Protein AF-0000000084972560 (afdb_homodimer)

Structure (mmCIF, N/CA/C/O backbone):
data_AF-0000000084972560-model_v1
#
loop_
_entity.id
_entity.type
_entity.pdbx_description
1 polymer 'Acyl-CoA dehydrogenase'
#
loop_
_atom_site.group_PDB
_atom_site.id
_atom_site.type_symbol
_atom_site.label_atom_id
_atom_site.label_alt_id
_atom_site.label_comp_id
_atom_site.label_asym_id
_atom_site.label_entity_id
_atom_site.label_seq_id
_atom_site.pdbx_PDB_ins_code
_atom_site.Cartn_x
_atom_site.Cartn_y
_atom_site.Cartn_z
_atom_site.occupancy
_atom_site.B_iso_or_equiv
_atom_site.auth_seq_id
_atom_site.auth_comp_id
_atom_site.auth_asym_id
_atom_site.auth_atom_id
_atom_site.pdbx_PDB_model_num
ATOM 1 N N . MET A 1 1 ? 11.969 -30.594 -14.008 1 29.27 1 MET A N 1
ATOM 2 C CA . MET A 1 1 ? 11.703 -29.156 -13.922 1 29.27 1 MET A CA 1
ATOM 3 C C . MET A 1 1 ? 11.695 -28.688 -12.469 1 29.27 1 MET A C 1
ATOM 5 O O . MET A 1 1 ? 10.875 -29.156 -11.672 1 29.27 1 MET A O 1
ATOM 9 N N . THR A 1 2 ? 12.695 -28.625 -11.75 1 32.47 2 THR A N 1
ATOM 10 C CA . THR A 1 2 ? 12.906 -28.453 -10.32 1 32.47 2 THR A CA 1
ATOM 11 C C . THR A 1 2 ? 12.203 -27.188 -9.828 1 32.47 2 THR A C 1
ATOM 13 O O . THR A 1 2 ? 12.648 -26.062 -10.109 1 32.47 2 THR A O 1
ATOM 16 N N . PHE A 1 3 ? 11.031 -26.828 -10.078 1 40.31 3 PHE A N 1
ATOM 17 C CA . PHE A 1 3 ? 10.031 -25.875 -9.602 1 40.31 3 PHE A CA 1
ATOM 18 C C . PHE A 1 3 ? 10.312 -25.469 -8.164 1 40.31 3 PHE A C 1
ATOM 20 O O . PHE A 1 3 ? 10.18 -26.281 -7.246 1 40.31 3 PHE A O 1
ATOM 27 N N . THR A 1 4 ? 11.383 -24.906 -7.773 1 46.03 4 THR A N 1
ATOM 28 C CA . THR A 1 4 ? 11.719 -24.578 -6.391 1 46.03 4 THR A CA 1
ATOM 29 C C . THR A 1 4 ? 10.602 -23.75 -5.746 1 46.03 4 THR A C 1
ATOM 31 O O . THR A 1 4 ? 10.414 -22.594 -6.09 1 46.03 4 THR A O 1
ATOM 34 N N . TYR A 1 5 ? 9.258 -24.156 -5.586 1 53.38 5 TYR A N 1
ATOM 35 C CA . TYR A 1 5 ? 8.102 -23.953 -4.719 1 53.38 5 TYR A CA 1
ATOM 36 C C . TYR A 1 5 ? 8.531 -23.359 -3.381 1 53.38 5 TYR A C 1
ATOM 38 O O . TYR A 1 5 ? 7.734 -22.688 -2.711 1 53.38 5 TYR A O 1
ATOM 46 N N . GLU A 1 6 ? 9.75 -23.531 -3.09 1 62.81 6 GLU A N 1
ATOM 47 C CA . GLU A 1 6 ? 10.141 -23.125 -1.746 1 62.81 6 GLU A CA 1
ATOM 48 C C . GLU A 1 6 ? 9.969 -21.625 -1.55 1 62.81 6 GLU A C 1
ATOM 50 O O . GLU A 1 6 ? 9.664 -21.172 -0.445 1 62.81 6 GLU A O 1
ATOM 55 N N . ASN A 1 7 ? 9.961 -21.016 -2.725 1 64.81 7 ASN A N 1
ATOM 56 C CA . ASN A 1 7 ? 9.812 -19.562 -2.592 1 64.81 7 ASN A CA 1
ATOM 57 C C . ASN A 1 7 ? 8.344 -19.156 -2.486 1 64.81 7 ASN A C 1
ATOM 59 O O . ASN A 1 7 ? 8.031 -18.062 -2.002 1 64.81 7 ASN A O 1
ATOM 63 N N . PHE A 1 8 ? 7.391 -20.141 -2.859 1 77.19 8 PHE A N 1
ATOM 64 C CA . PHE A 1 8 ? 5.969 -19.828 -2.938 1 77.19 8 PHE A CA 1
ATOM 65 C C . PHE A 1 8 ? 5.246 -20.281 -1.671 1 77.19 8 PHE A C 1
ATOM 67 O O . PHE A 1 8 ? 4.258 -19.656 -1.266 1 77.19 8 PHE A O 1
ATOM 74 N N . ALA A 1 9 ? 5.75 -21.422 -1.237 1 80.75 9 ALA A N 1
ATOM 75 C CA . ALA A 1 9 ? 4.91 -22.141 -0.281 1 80.75 9 ALA A CA 1
ATOM 76 C C . ALA A 1 9 ? 5.762 -22.828 0.785 1 80.75 9 ALA A C 1
ATOM 78 O O . ALA A 1 9 ? 6.914 -23.188 0.535 1 80.75 9 ALA A O 1
ATOM 79 N N . LYS A 1 10 ? 5.219 -22.734 1.937 1 84.88 10 LYS A N 1
ATOM 80 C CA . LYS A 1 10 ? 5.746 -23.5 3.061 1 84.88 10 LYS A CA 1
ATOM 81 C C . LYS A 1 10 ? 4.711 -24.484 3.59 1 84.88 10 LYS A C 1
ATOM 83 O O . LYS A 1 10 ? 3.605 -24.078 3.965 1 84.88 10 LYS A O 1
ATOM 88 N N . ASP A 1 11 ? 5.105 -25.781 3.607 1 86.88 11 ASP A N 1
ATOM 89 C CA . ASP A 1 11 ? 4.23 -26.844 4.117 1 86.88 11 ASP A CA 1
ATOM 90 C C . ASP A 1 11 ? 2.869 -26.797 3.428 1 86.88 11 ASP A C 1
ATOM 92 O O . ASP A 1 11 ? 1.829 -26.859 4.086 1 86.88 11 ASP A O 1
ATOM 96 N N . GLY A 1 12 ? 2.836 -26.531 2.096 1 88.19 12 GLY A N 1
ATOM 97 C CA . GLY A 1 12 ? 1.619 -26.562 1.299 1 88.19 12 GLY A CA 1
ATOM 98 C C . GLY A 1 12 ? 0.81 -25.281 1.375 1 88.19 12 GLY A C 1
ATOM 99 O O . GLY A 1 12 ? -0.269 -25.188 0.785 1 88.19 12 GLY A O 1
ATOM 100 N N . THR A 1 13 ? 1.309 -24.297 2.125 1 91.44 13 THR A N 1
ATOM 101 C CA . THR A 1 13 ? 0.607 -23.031 2.289 1 91.44 13 THR A CA 1
ATOM 102 C C . THR A 1 13 ? 1.302 -21.922 1.5 1 91.44 13 THR A C 1
ATOM 104 O O . THR A 1 13 ? 2.531 -21.844 1.479 1 91.44 13 THR A O 1
ATOM 107 N N . LEU A 1 14 ? 0.484 -21.125 0.812 1 92.12 14 LEU A N 1
ATOM 108 C CA . LEU A 1 14 ? 1.004 -19.984 0.065 1 92.12 14 LEU A CA 1
ATOM 109 C C . LEU A 1 14 ? 1.59 -18.938 1.007 1 92.12 14 LEU A C 1
ATOM 111 O O . LEU A 1 14 ? 0.875 -18.375 1.839 1 92.12 14 LEU A O 1
ATOM 115 N N . THR A 1 15 ? 2.891 -18.609 0.818 1 92.88 15 THR A N 1
ATOM 116 C CA . THR A 1 15 ? 3.533 -17.656 1.707 1 92.88 15 THR A CA 1
ATOM 117 C C . THR A 1 15 ? 4.199 -16.531 0.907 1 92.88 15 THR A C 1
ATOM 119 O O . THR A 1 15 ? 4.691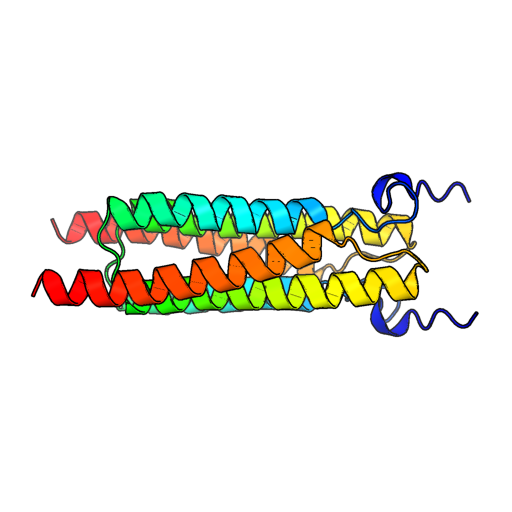 -15.562 1.481 1 92.88 15 THR A O 1
ATOM 122 N N . LEU A 1 16 ? 4.168 -16.578 -0.329 1 92.06 16 LEU A N 1
ATOM 123 C CA . LEU A 1 16 ? 4.848 -15.625 -1.204 1 92.06 16 LEU A CA 1
ATOM 124 C C . LEU A 1 16 ? 4.41 -14.195 -0.901 1 92.06 16 LEU A C 1
ATOM 126 O O . LEU A 1 16 ? 5.223 -13.266 -0.939 1 92.06 16 LEU A O 1
ATOM 130 N N . LEU A 1 17 ? 3.166 -14 -0.55 1 94 17 LEU A N 1
ATOM 131 C CA . LEU A 1 17 ? 2.619 -12.656 -0.377 1 94 17 LEU A CA 1
ATOM 132 C C . LEU A 1 17 ? 2.73 -12.203 1.075 1 94 17 LEU A C 1
ATOM 134 O O . LEU A 1 17 ? 2.365 -11.078 1.409 1 94 17 LEU A O 1
ATOM 138 N N . ASP A 1 18 ? 3.318 -12.977 1.96 1 95 18 ASP A N 1
ATOM 139 C CA . ASP A 1 18 ? 3.383 -12.688 3.389 1 95 18 ASP A CA 1
ATOM 140 C C . ASP A 1 18 ? 4.059 -11.344 3.648 1 95 18 ASP A C 1
ATOM 142 O O . ASP A 1 18 ? 3.594 -10.562 4.477 1 95 18 ASP A O 1
ATOM 146 N N . PRO A 1 19 ? 5.062 -11.109 2.965 1 94.12 19 PRO A N 1
ATOM 147 C CA . PRO A 1 19 ? 5.754 -9.844 3.252 1 94.12 19 PRO A CA 1
ATOM 148 C C . PRO A 1 19 ? 4.879 -8.625 2.992 1 94.12 19 PRO A C 1
ATOM 150 O O . PRO A 1 19 ? 5 -7.613 3.691 1 94.12 19 PRO A O 1
ATOM 153 N N . LEU A 1 20 ? 4.047 -8.625 2.039 1 96.31 20 LEU A N 1
ATOM 154 C CA . LEU A 1 20 ? 3.164 -7.496 1.751 1 96.31 20 LEU A CA 1
ATOM 155 C C . LEU A 1 20 ? 2.158 -7.293 2.877 1 96.31 20 LEU A C 1
ATOM 157 O O . LEU A 1 20 ? 1.929 -6.16 3.312 1 96.31 20 LEU A O 1
ATOM 161 N N . PHE A 1 21 ? 1.616 -8.406 3.348 1 97 21 PHE A N 1
ATOM 162 C CA . PHE A 1 21 ? 0.681 -8.32 4.461 1 97 21 PHE A CA 1
ATOM 163 C C . PHE A 1 21 ? 1.372 -7.785 5.711 1 97 21 PHE A C 1
ATOM 165 O O . PHE A 1 21 ? 0.827 -6.926 6.406 1 97 21 PHE A O 1
ATOM 172 N N . THR A 1 22 ? 2.512 -8.336 5.902 1 96.44 22 THR A N 1
ATOM 173 C CA . THR A 1 22 ? 3.262 -7.918 7.082 1 96.44 22 THR A CA 1
ATOM 174 C C . THR A 1 22 ? 3.619 -6.434 6.996 1 96.44 22 THR A C 1
ATOM 176 O O . THR A 1 22 ? 3.51 -5.707 7.988 1 96.44 22 THR A O 1
ATOM 179 N N . LEU A 1 23 ? 4.016 -5.969 5.883 1 96.69 23 LEU A N 1
ATOM 180 C CA . LEU A 1 23 ? 4.363 -4.562 5.691 1 96.69 23 LEU A CA 1
ATOM 181 C C . LEU A 1 23 ? 3.156 -3.666 5.953 1 96.69 23 LEU A C 1
ATOM 183 O O . LEU A 1 23 ? 3.27 -2.65 6.645 1 96.69 23 LEU A O 1
ATOM 187 N N . LEU A 1 24 ? 2.033 -4.031 5.402 1 98.06 24 LEU A N 1
ATOM 188 C CA . LEU A 1 24 ? 0.816 -3.252 5.609 1 98.06 24 LEU A CA 1
ATOM 189 C C . LEU A 1 24 ? 0.441 -3.217 7.09 1 98.06 24 LEU A C 1
ATOM 191 O O . LEU A 1 24 ? 0.022 -2.176 7.602 1 98.06 24 LEU A O 1
ATOM 195 N N . LEU A 1 25 ? 0.663 -4.344 7.785 1 97.94 25 LEU A N 1
ATOM 196 C CA . LEU A 1 25 ? 0.336 -4.398 9.203 1 97.94 25 LEU A CA 1
ATOM 197 C C . LEU A 1 25 ? 1.281 -3.52 10.016 1 97.94 25 LEU A C 1
ATOM 199 O O . LEU A 1 25 ? 0.839 -2.756 10.875 1 97.94 25 LEU A O 1
ATOM 203 N N . ILE A 1 26 ? 2.551 -3.666 9.758 1 97 26 ILE A N 1
ATOM 204 C CA . ILE A 1 26 ? 3.549 -2.865 10.461 1 97 26 ILE A CA 1
ATOM 205 C C . ILE A 1 26 ? 3.254 -1.381 10.258 1 97 26 ILE A C 1
ATOM 207 O O . ILE A 1 26 ? 3.277 -0.602 11.219 1 97 26 ILE A O 1
ATOM 211 N N . PHE A 1 27 ? 2.951 -1.045 9.094 1 96 27 PHE A N 1
ATOM 212 C CA . PHE A 1 27 ? 2.645 0.354 8.812 1 96 27 PHE A CA 1
ATOM 213 C C . PHE A 1 27 ? 1.385 0.791 9.547 1 96 27 PHE A C 1
ATOM 215 O O . PHE A 1 27 ? 1.327 1.897 10.086 1 96 27 PHE A O 1
ATOM 222 N N . SER A 1 28 ? 0.416 -0.005 9.531 1 96.31 28 SER A N 1
ATOM 223 C CA . SER A 1 28 ? -0.816 0.317 10.242 1 96.31 28 SER A CA 1
ATOM 224 C C . SER A 1 28 ? -0.553 0.539 11.734 1 96.31 28 SER A C 1
ATOM 226 O O . SER A 1 28 ? -1.087 1.477 12.328 1 96.31 28 SER A O 1
ATOM 228 N N . ALA A 1 29 ? 0.281 -0.28 12.273 1 94.75 29 ALA A N 1
ATOM 229 C CA . ALA A 1 29 ? 0.641 -0.135 13.68 1 94.75 29 ALA A CA 1
ATOM 230 C C . ALA A 1 29 ? 1.437 1.146 13.914 1 94.75 29 ALA A C 1
ATOM 232 O O . ALA A 1 29 ? 1.197 1.864 14.891 1 94.75 29 ALA A O 1
ATOM 233 N N . LEU A 1 30 ? 2.328 1.403 13.023 1 92.88 30 LEU A N 1
ATOM 234 C CA . LEU A 1 30 ? 3.15 2.604 13.148 1 92.88 30 LEU A CA 1
ATOM 235 C C . LEU A 1 30 ? 2.295 3.861 13.031 1 92.88 30 LEU A C 1
ATOM 237 O O . LEU A 1 30 ? 2.582 4.875 13.672 1 92.88 30 LEU A O 1
ATOM 241 N N . PHE A 1 31 ? 1.263 3.764 12.203 1 92 31 PHE A N 1
ATOM 242 C CA . PHE A 1 31 ? 0.406 4.926 12 1 92 31 PHE A CA 1
ATOM 243 C C . PHE A 1 31 ? -0.356 5.266 13.281 1 92 31 PHE A C 1
ATOM 245 O O . PHE A 1 31 ? -0.733 6.418 13.492 1 92 31 PHE A O 1
ATOM 252 N N . ILE A 1 32 ? -0.568 4.281 14.109 1 91.94 32 ILE A N 1
ATOM 253 C CA . ILE A 1 32 ? -1.162 4.562 15.414 1 91.94 32 ILE A CA 1
ATOM 254 C C . ILE A 1 32 ? -0.27 5.527 16.188 1 91.94 32 ILE A C 1
ATOM 256 O O . ILE A 1 32 ? -0.745 6.543 16.703 1 91.94 32 ILE A O 1
ATOM 260 N N . ILE A 1 33 ? 1.001 5.27 16.188 1 90.44 33 ILE A N 1
ATOM 261 C CA . ILE A 1 33 ? 1.972 6.082 16.906 1 90.44 33 ILE A CA 1
ATOM 262 C C . ILE A 1 33 ? 2.039 7.477 16.297 1 90.44 33 ILE A C 1
ATOM 264 O O . ILE A 1 33 ? 2.078 8.477 17.016 1 90.44 33 ILE A O 1
ATOM 268 N N . VAL A 1 34 ? 1.989 7.562 14.992 1 87.19 34 VAL A N 1
ATOM 269 C CA . VAL A 1 34 ? 2.049 8.836 14.281 1 87.19 34 VAL A CA 1
ATOM 270 C C . VAL A 1 34 ? 0.816 9.672 14.617 1 87.19 34 VAL A C 1
ATOM 272 O O . VAL A 1 34 ? 0.93 10.867 14.914 1 87.19 34 VAL A O 1
ATOM 275 N N . LEU A 1 35 ? -0.295 9.047 14.641 1 87.5 35 LEU A N 1
ATOM 276 C CA . LEU A 1 35 ? -1.546 9.758 14.883 1 87.5 35 LEU A CA 1
ATOM 277 C C . LEU A 1 35 ? -1.619 10.242 16.328 1 87.5 35 LEU A C 1
ATOM 279 O O . LEU A 1 35 ? -2.258 11.258 16.609 1 87.5 35 LEU A O 1
ATOM 283 N N . LEU A 1 36 ? -0.979 9.508 17.203 1 87.38 36 LEU A N 1
ATOM 284 C CA . LEU A 1 36 ? -0.961 9.914 18.609 1 87.38 36 LEU A CA 1
ATOM 285 C C . LEU A 1 36 ? -0.06 11.133 18.797 1 87.38 36 LEU A C 1
ATOM 287 O O . LEU A 1 36 ? -0.329 11.977 19.656 1 87.38 36 LEU A O 1
ATOM 291 N N . GLY A 1 37 ? 0.927 11.289 18.016 1 84.81 37 GLY A N 1
ATOM 292 C CA . GLY A 1 37 ? 1.908 12.344 18.219 1 84.81 37 GLY A CA 1
ATOM 293 C C . GLY A 1 37 ? 1.689 13.547 17.328 1 84.81 37 GLY A C 1
ATOM 294 O O . GLY A 1 37 ? 2.117 14.656 17.656 1 84.81 37 GLY A O 1
ATOM 295 N N . PHE A 1 38 ? 1.062 13.227 16.203 1 81.75 38 PHE A N 1
ATOM 296 C CA . PHE A 1 38 ? 0.909 14.305 15.234 1 81.75 38 PHE A CA 1
ATOM 297 C C . PHE A 1 38 ? -0.559 14.516 14.883 1 81.75 38 PHE A C 1
ATOM 299 O O . PHE A 1 38 ? -1.367 13.594 15.008 1 81.75 38 PHE A O 1
ATOM 306 N N . SER A 1 39 ? -0.86 15.758 14.492 1 80.19 39 SER A N 1
ATOM 307 C CA . SER A 1 39 ? -2.207 16.031 14.008 1 80.19 39 SER A CA 1
ATOM 308 C C . SER A 1 39 ? -2.311 15.797 12.5 1 80.19 39 SER A C 1
ATOM 310 O O . SER A 1 39 ? -1.54 16.359 11.727 1 80.19 39 SER A O 1
ATOM 312 N N . ILE A 1 40 ? -3.127 14.945 12.164 1 86 40 ILE A N 1
ATOM 313 C CA . ILE A 1 40 ? -3.391 14.664 10.758 1 86 40 ILE A CA 1
ATOM 314 C C . ILE A 1 40 ? -4.809 15.109 10.398 1 86 40 ILE A C 1
ATOM 316 O O . ILE A 1 40 ? -5.754 14.852 11.148 1 86 40 ILE A O 1
ATOM 320 N N . ASN A 1 41 ? -4.895 15.875 9.336 1 86.62 41 ASN A N 1
ATOM 321 C CA . ASN A 1 41 ? -6.223 16.219 8.828 1 86.62 41 ASN A CA 1
ATOM 322 C C . ASN A 1 41 ? -7.066 14.961 8.578 1 86.62 41 ASN A C 1
ATOM 324 O O . ASN A 1 41 ? -6.625 14.039 7.898 1 86.62 41 ASN A O 1
ATOM 328 N N . PRO A 1 42 ? -8.25 14.906 9.164 1 88.88 42 PRO A N 1
ATOM 329 C CA . PRO A 1 42 ? -9.07 13.695 9.039 1 88.88 42 PRO A CA 1
ATOM 330 C C . PRO A 1 42 ? -9.359 13.328 7.586 1 88.88 42 PRO A C 1
ATOM 332 O O . PRO A 1 42 ? -9.5 12.148 7.258 1 88.88 42 PRO A O 1
ATOM 335 N N . LYS A 1 43 ? -9.453 14.242 6.691 1 86.81 43 LYS A N 1
ATOM 336 C CA . LYS A 1 43 ? -9.688 13.945 5.281 1 86.81 43 LYS A CA 1
ATOM 337 C C . LYS A 1 43 ? -8.508 13.195 4.672 1 86.81 43 LYS A C 1
ATOM 339 O O . LYS A 1 43 ? -8.695 12.312 3.836 1 86.81 43 LYS A O 1
ATOM 344 N N . ILE A 1 44 ? -7.309 13.609 5.117 1 86.75 44 ILE A N 1
ATOM 345 C CA . ILE A 1 44 ? -6.098 12.938 4.664 1 86.75 44 ILE A CA 1
ATOM 346 C C . ILE A 1 44 ? -6.062 11.508 5.211 1 86.75 44 ILE A C 1
ATOM 348 O O . ILE A 1 44 ? -5.738 10.562 4.488 1 86.75 44 ILE A O 1
ATOM 352 N N . MET A 1 45 ? -6.449 11.406 6.484 1 91.56 45 MET A N 1
ATOM 353 C CA . MET A 1 45 ? -6.461 10.086 7.105 1 91.56 45 MET A CA 1
ATOM 354 C C . MET A 1 45 ? -7.465 9.164 6.414 1 91.56 45 MET A C 1
ATOM 356 O O . MET A 1 45 ? -7.223 7.969 6.266 1 91.56 45 MET A O 1
ATOM 360 N N . LEU A 1 46 ? -8.586 9.758 6.059 1 91.81 46 LEU A N 1
ATOM 361 C CA . LEU A 1 46 ? -9.58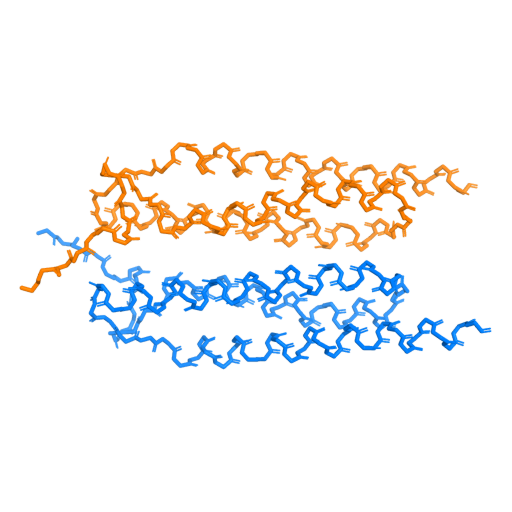6 8.992 5.316 1 91.81 46 LEU A CA 1
ATOM 362 C C . LEU A 1 46 ? -9 8.469 4.008 1 91.81 46 LEU A C 1
ATOM 364 O O . LEU A 1 46 ? -9.25 7.32 3.627 1 91.81 46 LEU A O 1
ATOM 368 N N . PHE A 1 47 ? -8.234 9.281 3.355 1 90 47 PHE A N 1
ATOM 369 C CA . PHE A 1 47 ? -7.629 8.914 2.082 1 90 47 PHE A CA 1
ATOM 370 C C . PHE A 1 47 ? -6.586 7.816 2.273 1 90 47 PHE A C 1
ATOM 372 O O . PHE A 1 47 ? -6.578 6.824 1.542 1 90 47 PHE A O 1
ATOM 379 N N . ILE A 1 48 ? -5.707 7.969 3.234 1 93.56 48 ILE A N 1
ATOM 380 C CA . ILE A 1 48 ? -4.66 6.988 3.508 1 93.56 48 ILE A CA 1
ATOM 381 C C . ILE A 1 48 ? -5.293 5.668 3.941 1 93.56 48 ILE A C 1
ATOM 383 O O . ILE A 1 48 ? -4.93 4.602 3.436 1 93.56 48 ILE A O 1
ATOM 387 N N . GLY A 1 49 ? -6.219 5.727 4.871 1 96.06 49 GLY A N 1
ATOM 388 C CA . GLY A 1 49 ? -6.887 4.531 5.359 1 96.06 49 GLY A CA 1
ATOM 389 C C . GLY A 1 49 ? -7.613 3.766 4.27 1 96.06 49 GLY A C 1
ATOM 390 O O . GLY A 1 49 ? -7.562 2.535 4.227 1 96.06 49 GLY A O 1
ATOM 391 N N . ALA A 1 50 ? -8.273 4.477 3.42 1 95.06 50 ALA A N 1
ATOM 392 C CA . ALA A 1 50 ? -8.969 3.842 2.301 1 95.06 50 ALA A CA 1
ATOM 393 C C . ALA A 1 50 ? -7.984 3.098 1.402 1 95.06 50 ALA A C 1
ATOM 395 O O . ALA A 1 50 ? -8.266 1.98 0.958 1 95.06 50 ALA A O 1
ATOM 396 N N . LEU A 1 51 ? -6.867 3.736 1.094 1 95.44 51 LEU A N 1
ATOM 397 C CA . LEU A 1 51 ? -5.848 3.092 0.27 1 95.44 51 LEU A CA 1
ATOM 398 C C . LEU A 1 51 ? -5.391 1.779 0.898 1 95.44 51 LEU A C 1
ATOM 400 O O . LEU A 1 51 ? -5.332 0.75 0.221 1 95.44 51 LEU A O 1
ATOM 404 N N . ILE A 1 52 ? -5.078 1.819 2.211 1 97.62 52 ILE A N 1
ATOM 405 C CA . ILE A 1 52 ? -4.531 0.649 2.889 1 97.62 52 ILE A CA 1
ATOM 406 C C . ILE A 1 52 ? -5.582 -0.458 2.938 1 97.62 52 ILE A C 1
ATOM 408 O O . ILE A 1 52 ? -5.27 -1.629 2.713 1 97.62 52 ILE A O 1
ATOM 412 N N . ILE A 1 53 ? -6.816 -0.113 3.145 1 97.94 53 ILE A N 1
ATOM 413 C CA . ILE A 1 53 ? -7.887 -1.104 3.184 1 97.94 53 ILE A CA 1
ATOM 414 C C . ILE A 1 53 ? -8.07 -1.721 1.798 1 97.94 53 ILE A C 1
ATOM 416 O O . ILE A 1 53 ? -8.148 -2.943 1.663 1 97.94 53 ILE A O 1
ATOM 420 N N . LEU A 1 54 ? -8.102 -0.92 0.789 1 96.31 54 LEU A N 1
ATOM 421 C CA . LEU A 1 54 ? -8.273 -1.413 -0.574 1 96.31 54 LEU A CA 1
ATOM 422 C C . LEU A 1 54 ? -7.098 -2.297 -0.98 1 96.31 54 LEU A C 1
ATOM 424 O O . LEU A 1 54 ? -7.289 -3.346 -1.599 1 96.31 54 LEU A O 1
ATOM 428 N N . LEU A 1 55 ? -5.91 -1.868 -0.669 1 96.69 55 LEU A N 1
ATOM 429 C CA . LEU A 1 55 ? -4.723 -2.66 -0.973 1 96.69 55 LEU A CA 1
ATOM 430 C C . LEU A 1 55 ? -4.789 -4.02 -0.286 1 96.69 55 LEU A C 1
ATOM 432 O O . LEU A 1 55 ? -4.484 -5.047 -0.899 1 96.69 55 LEU A O 1
ATOM 436 N N . SER A 1 56 ? -5.129 -4.031 0.94 1 97.19 56 SER A N 1
ATOM 437 C CA . SER A 1 56 ? -5.176 -5.285 1.682 1 97.19 56 SER A CA 1
ATOM 438 C C . SER A 1 56 ? -6.262 -6.207 1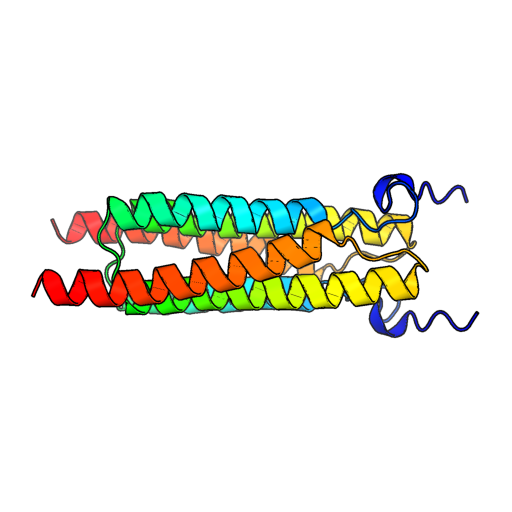.142 1 97.19 56 SER A C 1
ATOM 440 O O . SER A 1 56 ? -6.078 -7.426 1.079 1 97.19 56 SER A O 1
ATOM 442 N N . ALA A 1 57 ? -7.418 -5.664 0.787 1 96.69 57 ALA A N 1
ATOM 443 C CA . ALA A 1 57 ? -8.5 -6.449 0.203 1 96.69 57 ALA A CA 1
ATOM 444 C C . ALA A 1 57 ? -8.078 -7.066 -1.126 1 96.69 57 ALA A C 1
ATOM 446 O O . ALA A 1 57 ? -8.344 -8.242 -1.386 1 96.69 57 ALA A O 1
ATOM 447 N N . GLN A 1 58 ? -7.43 -6.293 -1.954 1 95.81 58 GLN A N 1
ATOM 448 C CA . GLN A 1 58 ? -6.945 -6.805 -3.232 1 95.81 58 GLN A CA 1
ATOM 449 C C . GLN A 1 58 ? -5.887 -7.883 -3.027 1 95.81 58 GLN A C 1
ATOM 451 O O . GLN A 1 58 ? -5.852 -8.875 -3.764 1 95.81 58 GLN A O 1
ATOM 456 N N . LEU A 1 59 ? -5.023 -7.641 -2.094 1 96.38 59 LEU A N 1
ATOM 457 C CA . LEU A 1 59 ? -3.988 -8.625 -1.778 1 96.38 59 LEU A CA 1
ATOM 458 C C . LEU A 1 59 ? -4.609 -9.945 -1.336 1 96.38 59 LEU A C 1
ATOM 460 O O . LEU A 1 59 ? -4.164 -11.016 -1.755 1 96.38 59 LEU A O 1
ATOM 464 N N . GLN A 1 60 ? -5.609 -9.891 -0.487 1 95.94 60 GLN A N 1
ATOM 465 C CA . GLN A 1 60 ? -6.289 -11.094 -0.017 1 95.94 60 GLN A CA 1
ATOM 466 C C . GLN A 1 60 ? -6.953 -11.836 -1.173 1 95.94 60 GLN A C 1
ATOM 468 O O . GLN A 1 60 ? -6.914 -13.07 -1.23 1 95.94 60 GLN A O 1
ATOM 473 N N . SER A 1 61 ? -7.574 -11.117 -2.068 1 94.12 61 SER A N 1
ATOM 474 C CA . SER A 1 61 ? -8.203 -11.719 -3.238 1 94.12 61 SER A CA 1
ATOM 475 C C . SER A 1 61 ? -7.172 -12.414 -4.125 1 94.12 61 SER A C 1
ATOM 477 O O . SER A 1 61 ? -7.395 -13.531 -4.594 1 94.12 61 SER A O 1
ATOM 479 N N . ILE A 1 62 ? -6.066 -11.719 -4.332 1 93.56 62 ILE A N 1
ATOM 480 C CA . ILE A 1 62 ? -4.992 -12.266 -5.152 1 93.56 62 ILE A CA 1
ATOM 481 C C . ILE A 1 62 ? -4.426 -13.523 -4.496 1 93.56 62 ILE A C 1
ATOM 483 O O . ILE A 1 62 ? -4.145 -14.516 -5.172 1 93.56 62 ILE A O 1
ATOM 487 N N . ALA A 1 63 ? -4.266 -13.508 -3.172 1 93.25 63 ALA A N 1
ATOM 488 C CA . ALA A 1 63 ? -3.797 -14.672 -2.43 1 93.25 63 ALA A CA 1
ATOM 489 C C . ALA A 1 63 ? -4.727 -15.867 -2.641 1 93.25 63 ALA A C 1
ATOM 491 O O . ALA A 1 63 ? -4.262 -17 -2.812 1 93.25 63 ALA A O 1
ATOM 492 N N . GLY A 1 64 ? -5.996 -15.656 -2.602 1 91.44 64 GLY A N 1
ATOM 493 C CA . GLY A 1 64 ? -6.957 -16.719 -2.854 1 91.44 64 GLY A CA 1
ATOM 494 C C . GLY A 1 64 ? -6.836 -17.312 -4.246 1 91.44 64 GLY A C 1
ATOM 495 O O . GLY A 1 64 ? -6.875 -18.531 -4.406 1 91.44 64 GLY A O 1
ATOM 496 N N . ILE A 1 65 ? -6.738 -16.422 -5.23 1 90.25 65 ILE A N 1
ATOM 497 C CA . ILE A 1 65 ? -6.609 -16.844 -6.617 1 90.25 65 ILE A CA 1
ATOM 498 C C . ILE A 1 65 ? -5.336 -17.672 -6.785 1 90.25 65 ILE A C 1
ATOM 500 O O . ILE A 1 65 ? -5.359 -18.75 -7.402 1 90.25 65 ILE A O 1
ATOM 504 N N . LEU A 1 66 ? -4.25 -17.234 -6.227 1 89.25 66 LEU A N 1
ATOM 505 C CA . LEU A 1 66 ? -2.973 -17.938 -6.32 1 89.25 66 LEU A CA 1
ATOM 506 C C . LEU A 1 66 ? -3.045 -19.297 -5.645 1 89.25 66 LEU A C 1
ATOM 508 O O . LEU A 1 66 ? -2.59 -20.297 -6.207 1 89.25 66 LEU A O 1
ATOM 512 N N . ALA A 1 67 ? -3.617 -19.359 -4.477 1 89.44 67 ALA A N 1
ATOM 513 C CA . ALA A 1 67 ? -3.74 -20.609 -3.73 1 89.44 67 ALA A CA 1
ATOM 514 C C . ALA A 1 67 ? -4.547 -21.641 -4.52 1 89.44 67 ALA A C 1
ATOM 516 O O . ALA A 1 67 ? -4.148 -22.797 -4.617 1 89.44 67 ALA A O 1
ATOM 517 N N . ASP A 1 68 ? -5.641 -21.203 -5.09 1 88.56 68 ASP A N 1
ATOM 518 C CA . ASP A 1 68 ? -6.496 -22.094 -5.863 1 88.56 68 ASP A CA 1
ATOM 519 C C . ASP A 1 68 ? -5.766 -22.609 -7.102 1 88.56 68 ASP A C 1
ATOM 521 O O . ASP A 1 68 ? -5.785 -23.812 -7.383 1 88.56 68 ASP A O 1
ATOM 525 N N . GLU A 1 69 ? -5.117 -21.766 -7.82 1 82.44 69 GLU A N 1
ATOM 526 C CA . GLU A 1 69 ? -4.477 -22.109 -9.086 1 82.44 69 GLU A CA 1
ATOM 527 C C . GLU A 1 69 ? -3.262 -23 -8.859 1 82.44 69 GLU A C 1
ATOM 529 O O . GLU A 1 69 ? -2.928 -23.828 -9.711 1 82.44 69 GLU A O 1
ATOM 534 N N . LEU A 1 70 ? -2.607 -22.844 -7.781 1 84.75 70 LEU A N 1
ATOM 535 C CA . LEU A 1 70 ? -1.383 -23.578 -7.508 1 84.75 70 LEU A CA 1
ATOM 536 C C . LEU A 1 70 ? -1.67 -24.797 -6.629 1 84.75 70 LEU A C 1
ATOM 538 O O . LEU A 1 70 ? -0.753 -25.547 -6.27 1 84.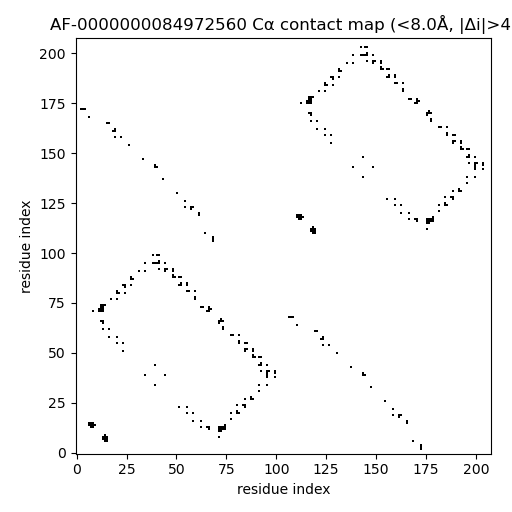75 70 LEU A O 1
ATOM 542 N N . ASN A 1 71 ? -2.975 -24.875 -6.34 1 88 71 ASN A N 1
ATOM 543 C CA . ASN A 1 71 ? -3.408 -25.969 -5.484 1 88 71 ASN A CA 1
ATOM 544 C C . ASN A 1 71 ? -2.697 -25.938 -4.133 1 88 71 ASN A C 1
ATOM 546 O O . ASN A 1 71 ? -2.154 -26.953 -3.691 1 88 71 ASN A O 1
ATOM 550 N N . LEU A 1 72 ? -2.553 -24.844 -3.566 1 89.06 72 LEU A N 1
ATOM 551 C CA . LEU A 1 72 ? -1.992 -24.594 -2.242 1 89.06 72 LEU A CA 1
ATOM 552 C C . LEU A 1 72 ? -3.078 -24.141 -1.271 1 89.06 72 LEU A C 1
ATOM 554 O O . LEU A 1 72 ? -4.168 -23.734 -1.689 1 89.06 72 LEU A O 1
ATOM 558 N N . ALA A 1 73 ? -2.773 -24.297 -0.032 1 90.5 73 ALA A N 1
ATOM 559 C CA . ALA A 1 73 ? -3.662 -23.75 0.986 1 90.5 73 ALA A CA 1
ATOM 560 C C . ALA A 1 73 ? -3.396 -22.25 1.197 1 90.5 73 ALA A C 1
ATOM 562 O O . ALA A 1 73 ? -2.264 -21.797 1.045 1 90.5 73 ALA A O 1
ATOM 563 N N . SER A 1 74 ? -4.48 -21.547 1.418 1 87.56 74 SER A N 1
ATOM 564 C CA . SER A 1 74 ? -4.324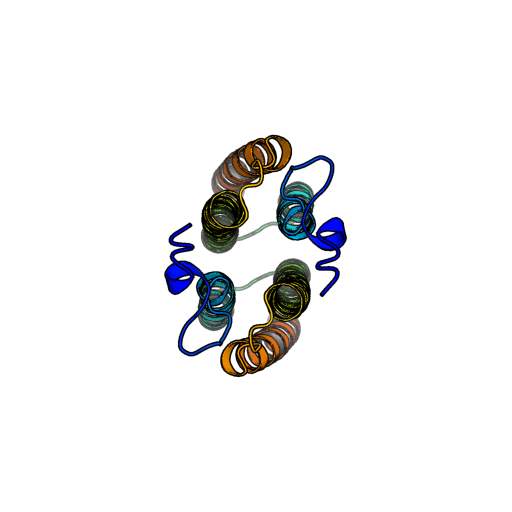 -20.141 1.791 1 87.56 74 SER A CA 1
ATOM 565 C C . SER A 1 74 ? -3.855 -20 3.236 1 87.56 74 SER A C 1
ATOM 567 O O . SER A 1 74 ? -4.23 -20.797 4.094 1 87.56 74 SER A O 1
ATOM 569 N N . SER A 1 75 ? -3.068 -18.984 3.48 1 90.75 75 SER A N 1
ATOM 570 C CA . SER A 1 75 ? -2.531 -18.734 4.812 1 90.75 75 SER A CA 1
ATOM 571 C C . SER A 1 75 ? -3.602 -18.172 5.742 1 90.75 75 SER A C 1
ATOM 573 O O . SER A 1 75 ? -4.129 -17.094 5.504 1 90.75 75 SER A O 1
ATOM 575 N N . SER A 1 76 ? -3.965 -18.906 6.773 1 91.75 76 SER A N 1
ATOM 576 C CA . SER A 1 76 ? -4.883 -18.375 7.777 1 91.75 76 SER A CA 1
ATOM 577 C C . SER A 1 76 ? -4.309 -17.156 8.461 1 91.75 76 SER A C 1
ATOM 579 O O . SER A 1 76 ? -5.047 -16.219 8.797 1 91.75 76 SER A O 1
ATOM 581 N N . LYS A 1 77 ? -3.018 -17.203 8.641 1 94 77 LYS A N 1
ATOM 582 C CA . LYS A 1 77 ? -2.332 -16.062 9.25 1 94 77 LYS A CA 1
ATOM 583 C C . LYS A 1 77 ? -2.594 -14.781 8.469 1 94 77 LYS A C 1
ATOM 585 O O . LYS A 1 77 ? -2.955 -13.758 9.055 1 94 77 LYS A O 1
ATOM 590 N N . ASN A 1 78 ? -2.49 -14.82 7.156 1 94.31 78 ASN A N 1
ATOM 591 C CA . ASN A 1 78 ? -2.699 -13.641 6.32 1 94.31 78 ASN A CA 1
ATOM 592 C C . ASN A 1 78 ? -4.152 -13.18 6.352 1 94.31 78 ASN A C 1
ATOM 594 O O . ASN A 1 78 ? -4.434 -11.984 6.262 1 94.31 78 ASN A O 1
ATOM 598 N N . PHE A 1 79 ? -5.02 -14.117 6.523 1 95.19 79 PHE A N 1
ATOM 599 C CA . PHE A 1 79 ? -6.426 -13.75 6.637 1 95.19 79 PHE A CA 1
ATOM 600 C C . PHE A 1 79 ? -6.672 -12.922 7.895 1 95.19 79 PHE A C 1
ATOM 602 O O . PHE A 1 79 ? -7.328 -11.883 7.84 1 95.19 79 PHE A O 1
ATOM 609 N N . TYR A 1 80 ? -6.156 -13.344 8.969 1 96.94 80 TYR A N 1
ATOM 610 C CA . TYR A 1 80 ? -6.32 -12.602 10.211 1 96.94 80 TYR A CA 1
ATOM 611 C C . TYR A 1 80 ? -5.613 -11.25 10.133 1 96.94 80 TYR A C 1
ATOM 613 O O . TYR A 1 80 ? -6.102 -10.258 10.68 1 96.94 80 TYR A O 1
ATOM 621 N N . ILE A 1 81 ? -4.484 -11.234 9.562 1 98 81 ILE A N 1
ATOM 622 C CA . ILE A 1 81 ? -3.766 -9.977 9.383 1 98 81 ILE A CA 1
ATOM 623 C C . ILE A 1 81 ? -4.617 -9.008 8.57 1 98 81 ILE A C 1
ATOM 625 O O . ILE A 1 81 ? -4.695 -7.82 8.891 1 98 81 ILE A O 1
ATOM 629 N N . PHE A 1 82 ? -5.258 -9.523 7.547 1 97.56 82 PHE A N 1
ATOM 630 C CA . PHE A 1 82 ? -6.152 -8.703 6.734 1 97.56 82 PHE A CA 1
ATOM 631 C C . PHE A 1 82 ? -7.246 -8.078 7.594 1 97.56 82 PHE A C 1
ATOM 633 O O . PHE A 1 82 ? -7.477 -6.871 7.531 1 97.56 82 PHE A O 1
ATOM 640 N N . ILE A 1 83 ? -7.887 -8.867 8.422 1 98.19 83 ILE A N 1
ATOM 641 C CA . ILE A 1 83 ? -8.945 -8.367 9.297 1 98.19 83 ILE A CA 1
ATOM 642 C C . ILE A 1 83 ? -8.375 -7.324 10.25 1 98.19 83 ILE A C 1
ATOM 644 O O . ILE A 1 83 ? -8.984 -6.273 10.469 1 98.19 83 ILE A O 1
ATOM 648 N N . ALA A 1 84 ? -7.25 -7.59 10.82 1 98 84 ALA A N 1
ATOM 649 C CA . ALA A 1 84 ? -6.609 -6.66 11.742 1 98 84 ALA A CA 1
ATOM 650 C C . ALA A 1 84 ? -6.344 -5.316 11.07 1 98 84 ALA A C 1
ATOM 652 O O . ALA A 1 84 ? -6.586 -4.258 11.664 1 98 84 ALA A O 1
ATOM 653 N N . ILE A 1 85 ? -5.891 -5.316 9.859 1 98.56 85 ILE A N 1
ATOM 654 C CA . ILE A 1 85 ? -5.586 -4.094 9.117 1 98.56 85 ILE A CA 1
ATOM 655 C C . ILE A 1 85 ? -6.859 -3.273 8.93 1 98.56 85 ILE A C 1
ATOM 657 O O . ILE A 1 85 ? -6.867 -2.064 9.18 1 98.56 85 ILE A O 1
ATOM 661 N N . VAL A 1 86 ? -7.941 -3.967 8.516 1 98.06 86 VAL A N 1
ATOM 662 C CA . VAL A 1 86 ? -9.195 -3.27 8.258 1 98.06 86 VAL A CA 1
ATOM 663 C C . VAL A 1 86 ? -9.695 -2.613 9.547 1 98.06 86 VAL A C 1
ATOM 665 O O . VAL A 1 86 ? -10.062 -1.437 9.547 1 98.06 86 VAL A O 1
ATOM 668 N N . VAL A 1 87 ? -9.602 -3.305 10.602 1 98.12 87 VAL A N 1
ATOM 669 C CA . VAL A 1 87 ? -10.078 -2.799 11.883 1 98.12 87 VAL A CA 1
ATOM 670 C C . VAL A 1 87 ? -9.211 -1.627 12.336 1 98.12 87 VAL A C 1
ATOM 672 O O . VAL A 1 87 ? -9.727 -0.589 12.758 1 98.12 87 VAL A O 1
ATOM 675 N N . ILE A 1 88 ? -7.945 -1.812 12.305 1 98.12 88 ILE A N 1
ATOM 676 C CA . ILE A 1 88 ? -7.027 -0.762 12.727 1 98.12 88 ILE A CA 1
ATOM 677 C C . ILE A 1 88 ? -7.254 0.494 11.891 1 98.12 88 ILE A C 1
ATOM 679 O O . ILE A 1 88 ? -7.336 1.601 12.43 1 98.12 88 ILE A O 1
ATOM 683 N N . GLN A 1 89 ? -7.398 0.314 10.547 1 98 89 GLN A N 1
ATOM 684 C CA . GLN A 1 89 ? -7.559 1.475 9.672 1 98 89 GLN A CA 1
ATOM 685 C C . GLN A 1 89 ? -8.875 2.189 9.953 1 98 89 GLN A C 1
ATOM 687 O O . GLN A 1 89 ? -8.93 3.422 9.977 1 98 89 GLN A O 1
ATOM 692 N N . LEU A 1 90 ? -9.875 1.471 10.141 1 97.69 90 LEU A N 1
ATOM 693 C CA . LEU A 1 90 ? -11.156 2.084 10.492 1 97.69 90 LEU A CA 1
ATOM 694 C C . LEU A 1 90 ? -11.062 2.822 11.82 1 97.69 90 LEU A C 1
ATOM 696 O O . LEU A 1 90 ? -11.57 3.938 11.953 1 97.69 90 LEU A O 1
ATOM 700 N N . GLY A 1 91 ? -10.445 2.266 12.773 1 96.88 91 GLY A N 1
ATOM 701 C CA . GLY A 1 91 ? -10.227 2.924 14.047 1 96.88 91 GLY A CA 1
ATOM 702 C C . GLY A 1 91 ? -9.414 4.203 13.93 1 96.88 91 GLY A C 1
ATOM 703 O O . GLY A 1 91 ? -9.734 5.203 14.578 1 96.88 91 GLY A O 1
ATOM 704 N N . LEU A 1 92 ? -8.414 4.18 13.141 1 96.19 92 LEU A N 1
ATOM 705 C CA . LEU A 1 92 ? -7.559 5.344 12.945 1 96.19 92 LEU A CA 1
ATOM 706 C C . LEU A 1 92 ? -8.336 6.484 12.297 1 96.19 92 LEU A C 1
ATOM 708 O O . LEU A 1 92 ? -8.156 7.652 12.664 1 96.19 92 LEU A O 1
ATOM 712 N N . ILE A 1 93 ? -9.188 6.109 11.305 1 95.38 93 ILE A N 1
ATOM 713 C CA . ILE A 1 93 ? -10.016 7.109 10.641 1 95.38 93 ILE A CA 1
ATOM 714 C C . ILE A 1 93 ? -10.938 7.777 11.656 1 95.38 93 ILE A C 1
ATOM 716 O O . ILE A 1 93 ? -10.992 9.008 11.742 1 95.38 93 ILE A O 1
ATOM 720 N N . VAL A 1 94 ? -11.57 7.02 12.445 1 95.5 94 VAL A N 1
ATOM 721 C CA . VAL A 1 94 ? -12.477 7.539 13.461 1 95.5 94 VAL A CA 1
ATOM 722 C C . VAL A 1 94 ? -11.703 8.391 14.461 1 95.5 94 VAL A C 1
ATOM 724 O O . VAL A 1 94 ? -12.125 9.492 14.805 1 95.5 94 VAL A O 1
ATOM 727 N N . PHE A 1 95 ? -10.609 7.836 14.891 1 94.38 95 PHE A N 1
ATOM 728 C CA . PHE A 1 95 ? -9.781 8.531 15.867 1 94.38 95 PHE A CA 1
ATOM 729 C C . PHE A 1 95 ? -9.352 9.891 15.336 1 94.38 95 PHE A C 1
ATOM 731 O O . PHE A 1 95 ? -9.336 10.875 16.078 1 94.38 95 PHE A O 1
ATOM 738 N N . ALA A 1 96 ? -8.945 9.984 14.125 1 91.44 96 ALA A N 1
ATOM 739 C CA . ALA A 1 96 ? -8.516 11.242 13.523 1 91.44 96 ALA A CA 1
ATOM 740 C C . ALA A 1 96 ? -9.648 12.266 13.523 1 91.44 96 ALA A C 1
ATOM 742 O O . ALA A 1 96 ? -9.43 13.453 13.789 1 91.44 96 ALA A O 1
ATOM 743 N N . PHE A 1 97 ? -10.867 11.805 13.258 1 92.31 97 PHE A N 1
ATOM 744 C CA . PHE A 1 97 ? -12.016 12.703 13.242 1 92.31 97 PHE A CA 1
ATOM 745 C C . PHE A 1 97 ? -12.344 13.188 14.648 1 92.31 97 PHE A C 1
ATOM 747 O O . PHE A 1 97 ? -12.688 14.352 14.844 1 92.31 97 PHE A O 1
ATOM 754 N N . VAL A 1 98 ? -12.219 12.359 15.586 1 91.31 98 VAL A N 1
ATOM 755 C CA . VAL A 1 98 ? -12.516 12.719 16.969 1 91.31 98 VAL A CA 1
ATOM 756 C C . VAL A 1 98 ? -11.469 13.695 17.484 1 91.31 98 VAL A C 1
ATOM 758 O O . VAL A 1 98 ? -11.812 14.695 18.125 1 91.31 98 VAL A O 1
ATOM 761 N N . LYS A 1 99 ? -10.234 13.336 17.219 1 89.19 99 LYS A N 1
ATOM 762 C CA . LYS A 1 99 ? -9.133 14.188 17.672 1 89.19 99 LYS A CA 1
ATOM 763 C C . LYS A 1 99 ? -9.258 15.594 17.078 1 89.19 99 LYS A C 1
ATOM 765 O O . LYS A 1 99 ? -8.953 16.578 17.75 1 89.19 99 LYS A O 1
ATOM 770 N N . ASP A 1 100 ? -9.648 15.711 15.828 1 86.94 100 ASP A N 1
ATOM 771 C CA . ASP A 1 100 ? -9.805 16.984 15.133 1 86.94 100 ASP A CA 1
ATOM 772 C C . ASP A 1 100 ? -10.938 17.812 15.742 1 86.94 100 ASP A C 1
ATOM 774 O O . ASP A 1 100 ? -10.852 19.031 15.82 1 86.94 100 ASP A O 1
ATOM 778 N N . LYS A 1 101 ? -11.953 17.203 16.172 1 84.81 101 LYS A N 1
ATOM 779 C CA . LYS A 1 101 ? -13.086 17.891 16.797 1 84.81 101 LYS A CA 1
ATOM 780 C C . LYS A 1 101 ? -12.711 18.453 18.156 1 84.81 101 LYS A C 1
ATOM 782 O O . LYS A 1 101 ? -13.172 19.531 18.547 1 84.81 101 LYS A O 1
ATOM 787 N N . LYS A 1 102 ? -11.844 17.828 18.797 1 81.19 102 LYS A N 1
ATOM 788 C CA . LYS A 1 102 ? -11.469 18.25 20.141 1 81.19 102 LYS A CA 1
ATOM 789 C C . LYS A 1 102 ? -10.531 19.453 20.094 1 81.19 102 LYS A C 1
ATOM 791 O O . LYS A 1 102 ? -10.461 20.234 21.047 1 81.19 102 LYS A O 1
ATOM 796 N N . LYS A 1 103 ? -9.836 19.625 19.141 1 73.88 103 LYS A N 1
ATOM 797 C CA . LYS A 1 103 ? -8.93 20.766 19 1 73.88 103 LYS A CA 1
ATOM 798 C C . LYS A 1 103 ? -9.688 22.031 18.641 1 73.88 103 LYS A C 1
ATOM 800 O O . LYS A 1 103 ? -9.195 23.141 18.875 1 73.88 103 LYS A O 1
ATOM 805 N N . LYS A 1 104 ? -10.875 21.906 18.125 1 65.31 104 LYS A N 1
ATOM 806 C CA . LYS A 1 104 ? -11.695 23.062 17.797 1 65.31 104 LYS A CA 1
ATOM 807 C C . LYS A 1 104 ? -12.617 23.438 18.953 1 65.31 104 LYS A C 1
ATOM 809 O O . LYS A 1 104 ? -12.867 24.625 19.203 1 65.31 104 LYS A O 1
ATOM 814 N N . MET B 1 1 ? -6.398 -31.578 -15.07 1 29.47 1 MET B N 1
ATOM 815 C CA . MET B 1 1 ? -6.648 -30.5 -14.117 1 29.47 1 MET B CA 1
ATOM 816 C C . MET B 1 1 ? -6.516 -29.141 -14.789 1 29.47 1 MET B C 1
ATOM 818 O O . MET B 1 1 ? -5.449 -28.797 -15.305 1 29.47 1 MET B O 1
ATOM 822 N N . THR B 1 2 ? -7.355 -28.578 -15.555 1 32.41 2 THR B N 1
ATOM 823 C CA . THR B 1 2 ? -7.328 -27.469 -16.5 1 32.41 2 THR B CA 1
ATOM 824 C C . THR B 1 2 ? -6.949 -26.172 -15.789 1 32.41 2 THR B C 1
ATOM 826 O O . THR B 1 2 ? -7.723 -25.641 -14.984 1 32.41 2 THR B O 1
ATOM 829 N N . PHE B 1 3 ? -5.902 -25.922 -15.164 1 40.25 3 PHE B N 1
ATOM 830 C CA . PHE B 1 3 ? -5.184 -24.75 -14.672 1 40.25 3 PHE B CA 1
ATOM 831 C C . PHE B 1 3 ? -5.625 -23.484 -15.414 1 40.25 3 PHE B C 1
ATOM 833 O O . PHE B 1 3 ? -5.305 -23.312 -16.594 1 40.25 3 PHE B O 1
ATOM 840 N N . THR B 1 4 ? -6.82 -23.047 -15.5 1 46.12 4 THR B N 1
ATOM 841 C CA . THR B 1 4 ? -7.035 -21.969 -16.453 1 46.12 4 THR B CA 1
ATOM 842 C C . THR B 1 4 ? -6.215 -20.734 -16.094 1 46.12 4 THR B C 1
ATOM 844 O O . THR B 1 4 ? -6.453 -20.109 -15.055 1 46.12 4 THR B O 1
ATOM 847 N N . TYR B 1 5 ? -4.75 -20.672 -16.328 1 53.41 5 TYR B N 1
ATOM 848 C CA . TYR B 1 5 ? -3.777 -19.594 -16.5 1 53.41 5 TYR B CA 1
ATOM 849 C C . TYR B 1 5 ? -4.465 -18.297 -16.891 1 53.41 5 TYR B C 1
ATOM 851 O O . TYR B 1 5 ? -3.861 -17.219 -16.797 1 53.41 5 TYR B O 1
ATOM 859 N N . GLU B 1 6 ? -5.668 -18.406 -17.234 1 62.62 6 GLU B N 1
ATOM 860 C CA . GLU B 1 6 ? -6.293 -17.203 -17.781 1 62.62 6 GLU B CA 1
ATOM 861 C C . GLU B 1 6 ? -6.41 -16.109 -16.719 1 62.62 6 GLU B C 1
ATOM 863 O O . GLU B 1 6 ? -6.305 -14.922 -17.031 1 62.62 6 GLU B O 1
ATOM 868 N N . ASN B 1 7 ? -6.379 -16.594 -15.5 1 65 7 ASN B N 1
ATOM 869 C CA . ASN B 1 7 ? -6.527 -15.586 -14.453 1 65 7 ASN B CA 1
ATOM 870 C C . ASN B 1 7 ? -5.188 -14.953 -14.086 1 65 7 ASN B C 1
ATOM 872 O O . ASN B 1 7 ? -5.148 -13.852 -13.531 1 65 7 ASN B O 1
ATOM 876 N N . PHE B 1 8 ? -4.02 -15.68 -14.562 1 77.06 8 PHE B N 1
ATOM 877 C CA . PHE B 1 8 ? -2.688 -15.25 -14.156 1 77.06 8 PHE B CA 1
ATOM 878 C C . PHE B 1 8 ? -2.029 -14.414 -15.242 1 77.06 8 PHE B C 1
ATOM 880 O O . PHE B 1 8 ? -1.19 -13.562 -14.953 1 77.06 8 PHE B O 1
ATOM 887 N N . ALA B 1 9 ? -2.402 -14.844 -16.422 1 81 9 ALA B N 1
ATOM 888 C CA . ALA B 1 9 ? -1.54 -14.406 -17.516 1 81 9 ALA B CA 1
ATOM 889 C C . ALA B 1 9 ? -2.354 -14.117 -18.781 1 81 9 ALA B C 1
ATOM 891 O O . ALA B 1 9 ? -3.41 -14.711 -19 1 81 9 ALA B O 1
ATOM 892 N N . LYS B 1 10 ? -1.924 -13.031 -19.359 1 85.06 10 LYS B N 1
ATOM 893 C CA . LYS B 1 10 ? -2.412 -12.695 -20.688 1 85.06 10 LYS B CA 1
ATOM 894 C C . LYS B 1 10 ? -1.281 -12.719 -21.719 1 85.06 10 LYS B C 1
ATOM 896 O O . LYS B 1 10 ? -0.28 -12.016 -21.562 1 85.06 10 LYS B O 1
ATOM 901 N N . ASP B 1 11 ? -1.479 -13.562 -22.781 1 86.94 11 ASP B N 1
ATOM 902 C CA . ASP B 1 11 ? -0.498 -13.664 -23.859 1 86.94 11 ASP B CA 1
ATOM 903 C C . ASP B 1 11 ? 0.893 -13.969 -23.297 1 86.94 11 ASP B C 1
ATOM 905 O O . ASP B 1 11 ? 1.872 -13.32 -23.672 1 86.94 11 ASP B O 1
ATOM 909 N N . GLY B 1 12 ? 0.987 -14.844 -22.266 1 88.5 12 GLY B N 1
ATOM 910 C CA . GLY B 1 12 ? 2.256 -15.305 -21.719 1 88.5 12 GLY B CA 1
ATOM 911 C C . GLY B 1 12 ? 2.855 -14.344 -20.719 1 88.5 12 GLY B C 1
ATOM 912 O O . GLY B 1 12 ? 3.953 -14.578 -20.203 1 88.5 12 GLY B O 1
ATOM 913 N N . THR B 1 13 ? 2.16 -13.227 -20.422 1 91.56 13 THR B N 1
ATOM 914 C CA . THR B 1 13 ? 2.648 -12.227 -19.484 1 91.56 13 THR B CA 1
ATOM 915 C C . THR B 1 13 ? 1.857 -12.273 -18.188 1 91.56 13 THR B C 1
ATOM 917 O O . THR B 1 13 ? 0.635 -12.43 -18.203 1 91.56 13 THR B O 1
ATOM 920 N N . LEU B 1 14 ? 2.594 -12.211 -17.078 1 92.12 14 LEU B N 1
ATOM 921 C CA . LEU B 1 14 ? 1.97 -12.188 -15.766 1 92.12 14 LEU B CA 1
ATOM 922 C C . LEU B 1 14 ? 1.168 -10.906 -15.57 1 92.12 14 LEU B C 1
ATOM 924 O O . LEU B 1 14 ? 1.729 -9.805 -15.594 1 92.12 14 LEU B O 1
ATOM 928 N N . THR B 1 15 ? -0.144 -11.047 -15.281 1 92.94 15 THR B N 1
ATOM 929 C CA . THR B 1 15 ? -0.984 -9.859 -15.117 1 92.94 15 THR B CA 1
ATOM 930 C C . THR B 1 15 ? -1.744 -9.914 -13.797 1 92.94 15 THR B C 1
ATOM 932 O O . THR B 1 15 ? -2.418 -8.953 -13.422 1 92.94 15 THR B O 1
ATOM 935 N N . LEU B 1 16 ? -1.614 -10.898 -13.055 1 92.25 16 LEU B N 1
ATOM 936 C CA . LEU B 1 16 ? -2.359 -11.109 -11.82 1 92.25 16 LEU B CA 1
ATOM 937 C C . LEU B 1 16 ? -2.158 -9.945 -10.859 1 92.25 16 LEU B C 1
ATOM 939 O O . LEU B 1 16 ? -3.092 -9.539 -10.164 1 92.25 16 LEU B O 1
ATOM 943 N N . LEU B 1 17 ? -0.998 -9.367 -10.836 1 94 17 LEU B N 1
ATOM 944 C CA . LEU B 1 17 ? -0.667 -8.344 -9.859 1 94 17 LEU B CA 1
ATOM 945 C C . LEU B 1 17 ? -0.951 -6.949 -10.414 1 94 17 LEU B C 1
ATOM 947 O O . LEU B 1 17 ? -0.784 -5.949 -9.711 1 94 17 LEU B O 1
ATOM 951 N N . ASP B 1 18 ? -1.476 -6.809 -11.609 1 95.19 18 ASP B N 1
ATOM 952 C CA . ASP B 1 18 ? -1.688 -5.523 -12.266 1 95.19 18 ASP B CA 1
ATOM 953 C C . ASP B 1 18 ? -2.574 -4.609 -11.422 1 95.19 18 ASP B C 1
ATOM 955 O O . ASP B 1 18 ? -2.295 -3.418 -11.289 1 95.19 18 ASP B O 1
ATOM 959 N N . PRO B 1 19 ? -3.537 -5.152 -10.883 1 94.19 19 PRO B N 1
ATOM 960 C CA . PRO B 1 19 ? -4.43 -4.273 -10.125 1 94.19 19 PRO B CA 1
ATOM 961 C C . PRO B 1 19 ? -3.732 -3.604 -8.938 1 94.19 19 PRO B C 1
ATOM 963 O O . PRO B 1 19 ? -4.059 -2.467 -8.594 1 94.19 19 PRO B O 1
ATOM 966 N N . LEU B 1 20 ? -2.852 -4.23 -8.289 1 96.38 20 LEU B N 1
ATOM 967 C CA . LEU B 1 20 ? -2.131 -3.646 -7.16 1 96.38 20 LEU B CA 1
ATOM 968 C C . LEU B 1 20 ? -1.251 -2.488 -7.625 1 96.38 20 LEU B C 1
ATOM 970 O O . LEU B 1 20 ? -1.226 -1.432 -6.988 1 96.38 20 LEU B O 1
ATOM 974 N N . PHE B 1 21 ? -0.575 -2.709 -8.742 1 97.06 21 PHE B N 1
ATOM 975 C CA . PHE B 1 21 ? 0.25 -1.644 -9.305 1 97.06 21 PHE B CA 1
ATOM 976 C C . PHE B 1 21 ? -0.606 -0.449 -9.703 1 97.06 21 PHE B C 1
ATOM 978 O O . PHE B 1 21 ? -0.25 0.698 -9.43 1 97.06 21 PHE B O 1
ATOM 985 N N . THR B 1 22 ? -1.666 -0.801 -10.336 1 96.62 22 THR B N 1
ATOM 986 C CA . THR B 1 22 ? -2.559 0.26 -10.789 1 96.62 22 THR B CA 1
ATOM 987 C C . THR B 1 22 ? -3.125 1.035 -9.602 1 96.62 22 THR B C 1
ATOM 989 O O . THR B 1 22 ? -3.203 2.264 -9.641 1 96.62 22 THR B O 1
ATOM 992 N N . LEU B 1 23 ? -3.498 0.373 -8.578 1 96.69 23 LEU B N 1
ATOM 993 C CA . LEU B 1 23 ? -4.035 1.02 -7.387 1 96.69 23 LEU B CA 1
ATOM 994 C C . LEU B 1 23 ? -2.998 1.946 -6.758 1 96.69 23 LEU B C 1
ATOM 996 O O . LEU B 1 23 ? -3.312 3.084 -6.402 1 96.69 23 LEU B O 1
ATOM 1000 N N . LEU B 1 24 ? -1.795 1.464 -6.617 1 98 24 LEU B N 1
ATOM 1001 C CA . LEU B 1 24 ? -0.727 2.279 -6.051 1 98 24 LEU B CA 1
ATOM 1002 C C . LEU B 1 24 ? -0.474 3.516 -6.906 1 98 24 LEU B C 1
ATOM 1004 O O . LEU B 1 24 ? -0.257 4.609 -6.379 1 98 24 LEU B O 1
ATOM 1008 N N . LEU B 1 25 ? -0.575 3.354 -8.227 1 97.94 25 LEU B N 1
ATOM 1009 C CA . LEU B 1 25 ? -0.351 4.48 -9.125 1 97.94 25 LEU B CA 1
ATOM 1010 C C . LEU B 1 25 ? -1.475 5.504 -9 1 97.94 25 LEU B C 1
ATOM 1012 O O . LEU B 1 25 ? -1.218 6.707 -8.906 1 97.94 25 LEU B O 1
ATOM 1016 N N . ILE B 1 26 ? -2.688 5.023 -9.047 1 97 26 ILE B N 1
ATOM 1017 C CA . ILE B 1 26 ? -3.842 5.906 -8.93 1 97 26 ILE B CA 1
ATOM 1018 C C . ILE B 1 26 ? -3.758 6.691 -7.617 1 97 26 ILE B C 1
ATOM 1020 O O . ILE B 1 26 ? -3.965 7.906 -7.605 1 97 26 ILE B O 1
ATOM 1024 N N . PHE B 1 27 ? -3.42 6.027 -6.602 1 95.94 27 PHE B N 1
ATOM 1025 C CA . PHE B 1 27 ? -3.314 6.703 -5.312 1 95.94 27 PHE B CA 1
ATOM 1026 C C . PHE B 1 27 ? -2.182 7.723 -5.328 1 95.94 27 PHE B C 1
ATOM 1028 O O . PHE B 1 27 ? -2.312 8.812 -4.77 1 95.94 27 PHE B O 1
ATOM 1035 N N . SER B 1 28 ? -1.103 7.375 -5.879 1 96.25 28 SER B N 1
ATOM 1036 C CA . SER B 1 28 ? 0.013 8.312 -5.98 1 96.25 28 SER B CA 1
ATOM 1037 C C . SER B 1 28 ? -0.391 9.57 -6.738 1 96.25 28 SER B C 1
ATOM 1039 O O . SER B 1 28 ? -0.048 10.68 -6.332 1 96.25 28 SER B O 1
ATOM 1041 N N . ALA B 1 29 ? -1.131 9.383 -7.777 1 94.94 29 ALA B N 1
ATOM 1042 C CA . ALA B 1 29 ? -1.613 10.516 -8.555 1 94.94 29 ALA B CA 1
ATOM 1043 C C . ALA B 1 29 ? -2.607 11.352 -7.754 1 94.94 29 ALA B C 1
ATOM 1045 O O . ALA B 1 29 ? -2.555 12.578 -7.773 1 94.94 29 ALA B O 1
ATOM 1046 N N . LEU B 1 30 ? -3.459 10.664 -7.066 1 93.06 30 LEU B N 1
ATOM 1047 C CA . LEU B 1 30 ? -4.457 11.359 -6.258 1 93.06 30 LEU B CA 1
ATOM 1048 C C . LEU B 1 30 ? -3.793 12.156 -5.137 1 93.06 30 LEU B C 1
ATOM 1050 O O . LEU B 1 30 ? -4.277 13.219 -4.758 1 93.06 30 LEU B O 1
ATOM 1054 N N . PHE B 1 31 ? -2.699 11.609 -4.629 1 92 31 PHE B N 1
ATOM 1055 C CA . PHE B 1 31 ? -2.006 12.281 -3.537 1 92 31 PHE B CA 1
ATOM 1056 C C . PHE B 1 31 ? -1.407 13.602 -4.008 1 92 31 PHE B C 1
ATOM 1058 O O . PHE B 1 31 ? -1.224 14.531 -3.213 1 92 31 PHE B O 1
ATOM 1065 N N . ILE B 1 32 ? -1.127 13.695 -5.277 1 92.12 32 ILE B N 1
ATOM 1066 C CA . ILE B 1 32 ? -0.685 14.977 -5.816 1 92.12 32 ILE B CA 1
ATOM 1067 C C . ILE B 1 32 ? -1.771 16.031 -5.605 1 92.12 32 ILE B C 1
ATOM 1069 O O . ILE B 1 32 ? -1.497 17.125 -5.098 1 92.12 32 ILE B O 1
ATOM 1073 N N . ILE B 1 33 ? -2.984 15.68 -5.902 1 90.62 33 ILE B N 1
ATOM 1074 C CA . ILE B 1 33 ? -4.121 16.594 -5.781 1 90.62 33 ILE B CA 1
ATOM 1075 C C . ILE B 1 33 ? -4.348 16.938 -4.309 1 90.62 33 ILE B C 1
ATOM 1077 O O . ILE B 1 33 ? -4.59 18.094 -3.971 1 90.62 33 ILE B O 1
ATOM 1081 N N . VAL B 1 34 ? -4.211 15.977 -3.439 1 87.38 34 VAL B N 1
ATOM 1082 C CA . VAL B 1 34 ? -4.406 16.172 -2.008 1 87.38 34 VAL B CA 1
ATOM 1083 C C . VAL B 1 34 ? -3.348 17.141 -1.469 1 87.38 34 VAL B C 1
ATOM 1085 O O . VAL B 1 34 ? -3.666 18.062 -0.724 1 87.38 34 VAL B O 1
ATOM 1088 N N . LEU B 1 35 ? -2.158 16.953 -1.886 1 87.56 35 LEU B N 1
ATOM 1089 C CA . LEU B 1 35 ? -1.053 17.766 -1.394 1 87.56 35 LEU B CA 1
ATOM 1090 C C . LEU B 1 35 ? -1.168 19.203 -1.895 1 87.56 35 LEU B C 1
ATOM 1092 O O . LEU B 1 35 ? -0.713 20.141 -1.229 1 87.56 35 LEU B O 1
ATOM 1096 N N . LEU B 1 36 ? -1.764 19.328 -3.068 1 87.25 36 LEU B N 1
ATOM 1097 C CA . LEU B 1 36 ? -1.955 20.672 -3.607 1 87.25 36 LEU B CA 1
ATOM 1098 C C . LEU B 1 36 ? -3.041 21.422 -2.838 1 87.25 36 LEU B C 1
ATOM 1100 O O . LEU B 1 36 ? -2.977 22.641 -2.695 1 87.25 36 LEU B O 1
ATOM 1104 N N . GLY B 1 37 ? -3.963 20.75 -2.293 1 85.06 37 GLY B N 1
ATOM 1105 C CA . GLY B 1 37 ? -5.105 21.406 -1.665 1 85.06 37 GLY B CA 1
ATOM 1106 C C . GLY B 1 37 ? -5 21.453 -0.152 1 85.06 37 GLY B C 1
ATOM 1107 O O . GLY B 1 37 ? -5.613 22.312 0.486 1 85.06 37 GLY B O 1
ATOM 1108 N N . PHE B 1 38 ? -4.258 20.469 0.332 1 82.12 38 PHE B N 1
ATOM 1109 C CA . PHE B 1 38 ? -4.191 20.391 1.786 1 82.12 38 PHE B CA 1
ATOM 1110 C C . PHE B 1 38 ? -2.748 20.453 2.27 1 82.12 38 PHE B C 1
ATOM 1112 O O . PHE B 1 38 ? -1.823 20.125 1.522 1 82.12 38 PHE B O 1
ATOM 1119 N N . SER B 1 39 ? -2.613 20.938 3.5 1 80.31 39 SER B N 1
ATOM 1120 C CA . SER B 1 39 ? -1.288 20.938 4.113 1 80.31 39 SER B CA 1
ATOM 1121 C C . SER B 1 39 ? -1.026 19.641 4.855 1 80.31 39 SER B C 1
ATOM 1123 O O . SER B 1 39 ? -1.812 19.234 5.715 1 80.31 39 SER B O 1
ATOM 1125 N N . ILE B 1 40 ? -0.053 18.984 4.465 1 86.06 40 ILE B N 1
ATOM 1126 C CA . ILE B 1 40 ? 0.368 17.75 5.125 1 86.06 40 ILE B CA 1
ATOM 1127 C C . ILE B 1 40 ? 1.729 17.969 5.785 1 86.06 40 ILE B C 1
ATOM 1129 O O . ILE B 1 40 ? 2.631 18.562 5.191 1 86.06 40 ILE B O 1
ATOM 1133 N N . ASN B 1 41 ? 1.782 17.594 7.043 1 86.44 41 ASN B N 1
ATOM 1134 C CA . ASN B 1 41 ? 3.082 17.609 7.707 1 86.44 41 ASN B CA 1
ATOM 1135 C C . ASN B 1 41 ? 4.113 16.797 6.934 1 86.44 41 ASN B C 1
ATOM 1137 O O . ASN B 1 41 ? 3.869 15.641 6.602 1 86.44 41 ASN B O 1
ATOM 1141 N N . PRO B 1 42 ? 5.242 17.406 6.609 1 88.94 42 PRO B N 1
ATOM 1142 C CA . PRO B 1 42 ? 6.238 16.703 5.793 1 88.94 42 PRO B CA 1
ATOM 1143 C C . PRO B 1 42 ? 6.699 15.391 6.418 1 88.94 42 PRO B C 1
ATOM 1145 O O . PRO B 1 42 ? 7.035 14.445 5.703 1 88.94 42 PRO B O 1
ATOM 1148 N N . LYS B 1 43 ? 6.746 15.266 7.695 1 86.94 43 LYS B N 1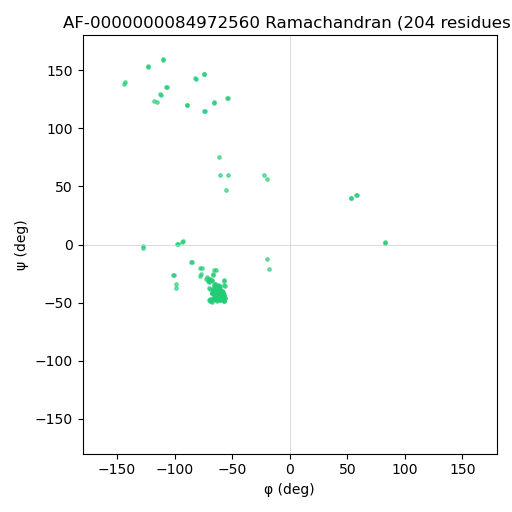
ATOM 1149 C CA . LYS B 1 43 ? 7.141 14.023 8.352 1 86.94 43 LYS B CA 1
ATOM 1150 C C . LYS B 1 43 ? 6.137 12.906 8.062 1 86.94 43 LYS B C 1
ATOM 1152 O O . LYS B 1 43 ? 6.523 11.75 7.895 1 86.94 43 LYS B O 1
ATOM 1157 N N . ILE B 1 44 ? 4.855 13.305 8.023 1 86.81 44 ILE B N 1
ATOM 1158 C CA . ILE B 1 44 ? 3.797 12.352 7.699 1 86.81 44 ILE B CA 1
ATOM 1159 C C . ILE B 1 44 ? 3.924 11.914 6.242 1 86.81 44 ILE B C 1
ATOM 1161 O O . ILE B 1 44 ? 3.801 10.727 5.93 1 86.81 44 ILE B O 1
ATOM 1165 N N . MET B 1 45 ? 4.211 12.898 5.402 1 91.56 45 MET B N 1
ATOM 1166 C CA . MET B 1 45 ? 4.363 12.594 3.982 1 91.56 45 MET B CA 1
ATOM 1167 C C . MET B 1 45 ? 5.547 11.656 3.756 1 91.56 45 MET B C 1
ATOM 1169 O O . MET B 1 45 ? 5.496 10.781 2.891 1 91.56 45 MET B O 1
ATOM 1173 N N . LEU B 1 46 ? 6.598 11.906 4.516 1 91.88 46 LEU B N 1
ATOM 1174 C CA . LEU B 1 46 ? 7.754 11.023 4.445 1 91.88 46 LEU B CA 1
ATOM 1175 C C . LEU B 1 46 ? 7.367 9.594 4.805 1 91.88 46 LEU B C 1
ATOM 1177 O O . LEU B 1 46 ? 7.805 8.641 4.152 1 91.88 46 LEU B O 1
ATOM 1181 N N . PHE B 1 47 ? 6.551 9.453 5.801 1 90.06 47 PHE B N 1
ATOM 1182 C CA . PHE B 1 47 ? 6.113 8.141 6.262 1 90.06 47 PHE B CA 1
ATOM 1183 C C . PHE B 1 47 ? 5.227 7.465 5.219 1 90.06 47 PHE B C 1
ATOM 1185 O O . PHE B 1 47 ? 5.43 6.293 4.891 1 90.06 47 PHE B O 1
ATOM 1192 N N . ILE B 1 48 ? 4.25 8.18 4.672 1 93.62 48 ILE B N 1
ATOM 1193 C CA . ILE B 1 48 ? 3.338 7.637 3.668 1 93.62 48 ILE B CA 1
ATOM 1194 C C . ILE B 1 48 ? 4.117 7.277 2.404 1 93.62 48 ILE B C 1
ATOM 1196 O O . ILE B 1 48 ? 3.951 6.184 1.856 1 93.62 48 ILE B O 1
ATOM 1200 N N . GLY B 1 49 ? 4.949 8.18 1.934 1 96.06 49 GLY B N 1
ATOM 1201 C CA . GLY B 1 49 ? 5.746 7.945 0.74 1 96.06 49 GLY B CA 1
ATOM 1202 C C . GLY B 1 49 ? 6.664 6.742 0.863 1 96.06 49 GLY B C 1
ATOM 1203 O O . GLY B 1 49 ? 6.797 5.957 -0.078 1 96.06 49 GLY B O 1
ATOM 1204 N N . ALA B 1 50 ? 7.277 6.605 1.998 1 95.12 50 ALA B N 1
ATOM 1205 C CA . ALA B 1 50 ? 8.141 5.453 2.238 1 95.12 50 ALA B CA 1
ATOM 1206 C C . ALA B 1 50 ? 7.355 4.148 2.145 1 95.12 50 ALA B C 1
ATOM 1208 O O . ALA B 1 50 ? 7.832 3.17 1.564 1 95.12 50 ALA B O 1
ATOM 1209 N N . LEU B 1 51 ? 6.176 4.125 2.756 1 95.5 51 LEU B N 1
ATOM 1210 C CA . LEU B 1 51 ? 5.336 2.936 2.693 1 95.5 51 LEU B CA 1
ATOM 1211 C C . LEU B 1 51 ? 5.023 2.568 1.248 1 95.5 51 LEU B C 1
ATOM 1213 O O . LEU B 1 51 ? 5.16 1.407 0.854 1 95.5 51 LEU B O 1
ATOM 1217 N N . ILE B 1 52 ? 4.602 3.559 0.445 1 97.56 52 ILE B N 1
ATOM 1218 C CA . ILE B 1 52 ? 4.18 3.303 -0.927 1 97.56 52 ILE B CA 1
ATOM 1219 C C . ILE B 1 52 ? 5.371 2.832 -1.756 1 97.56 52 ILE B C 1
ATOM 1221 O O . ILE B 1 52 ? 5.25 1.906 -2.562 1 97.56 52 ILE B O 1
ATOM 1225 N N . ILE B 1 53 ? 6.523 3.391 -1.543 1 98 53 ILE B N 1
ATOM 1226 C CA . ILE B 1 53 ? 7.723 2.982 -2.27 1 98 53 ILE B CA 1
ATOM 1227 C C . ILE B 1 53 ? 8.094 1.553 -1.887 1 98 53 ILE B C 1
ATOM 1229 O O . ILE B 1 53 ? 8.367 0.721 -2.756 1 98 53 ILE B O 1
ATOM 1233 N N . LEU B 1 54 ? 8.094 1.253 -0.625 1 96.31 54 LEU B N 1
ATOM 1234 C CA . LEU B 1 54 ? 8.43 -0.087 -0.16 1 96.31 54 LEU B CA 1
ATOM 1235 C C . LEU B 1 54 ? 7.43 -1.114 -0.683 1 96.31 54 LEU B C 1
ATOM 1237 O O . LEU B 1 54 ? 7.82 -2.201 -1.113 1 96.31 54 LEU B O 1
ATOM 1241 N N . LEU B 1 55 ? 6.176 -0.784 -0.624 1 96.75 55 LEU B N 1
ATOM 1242 C CA . LEU B 1 55 ? 5.141 -1.677 -1.14 1 96.75 55 LEU B CA 1
ATOM 1243 C C . LEU B 1 55 ? 5.355 -1.953 -2.625 1 96.75 55 LEU B C 1
ATOM 1245 O O . LEU B 1 55 ? 5.254 -3.1 -3.068 1 96.75 55 LEU B O 1
ATOM 1249 N N . SER B 1 56 ? 5.59 -0.955 -3.365 1 97.19 56 SER B N 1
ATOM 1250 C CA . SER B 1 56 ? 5.766 -1.127 -4.805 1 97.19 56 SER B CA 1
ATOM 1251 C C . SER B 1 56 ? 7.016 -1.942 -5.117 1 97.19 56 SER B C 1
ATOM 1253 O O . SER B 1 56 ? 7.02 -2.75 -6.047 1 97.19 56 SER B O 1
ATOM 1255 N N . ALA B 1 57 ? 8.102 -1.721 -4.395 1 96.69 57 ALA B N 1
ATOM 1256 C CA . ALA B 1 57 ? 9.336 -2.492 -4.574 1 96.69 57 ALA B CA 1
ATOM 1257 C C . ALA B 1 57 ? 9.102 -3.969 -4.266 1 96.69 57 ALA B C 1
ATOM 1259 O O . ALA B 1 57 ? 9.562 -4.844 -5.004 1 96.69 57 ALA B O 1
ATOM 1260 N N . GLN B 1 58 ? 8.406 -4.238 -3.188 1 95.81 58 GLN B N 1
ATOM 1261 C CA . GLN B 1 58 ? 8.102 -5.617 -2.834 1 95.81 58 GLN B CA 1
ATOM 1262 C C . GLN B 1 58 ? 7.203 -6.27 -3.885 1 95.81 58 GLN B C 1
ATOM 1264 O O . GLN B 1 58 ? 7.375 -7.445 -4.211 1 95.81 58 GLN B O 1
ATOM 1269 N N . LEU B 1 59 ? 6.246 -5.516 -4.332 1 96.44 59 LEU B N 1
ATOM 1270 C CA . LEU B 1 59 ? 5.352 -6.02 -5.367 1 96.44 59 LEU B CA 1
ATOM 1271 C C . LEU B 1 59 ? 6.133 -6.379 -6.629 1 96.44 59 LEU B C 1
ATOM 1273 O O . LEU B 1 59 ? 5.895 -7.426 -7.234 1 96.44 59 LEU B O 1
ATOM 1277 N N . GLN B 1 60 ? 7.043 -5.527 -7.039 1 96 60 GLN B N 1
ATOM 1278 C CA . GLN B 1 60 ? 7.859 -5.785 -8.219 1 96 60 GLN B CA 1
ATOM 1279 C C . GLN B 1 60 ? 8.711 -7.039 -8.039 1 96 60 GLN B C 1
ATOM 1281 O O . GLN B 1 60 ? 8.859 -7.832 -8.969 1 96 60 GLN B O 1
ATOM 1286 N N . SER B 1 61 ? 9.281 -7.227 -6.879 1 94.25 61 SER B N 1
ATOM 1287 C CA . SER B 1 61 ? 10.078 -8.414 -6.59 1 94.25 61 SER B CA 1
ATOM 1288 C C . SER B 1 61 ? 9.234 -9.68 -6.648 1 94.25 61 SER B C 1
ATOM 1290 O O . SER B 1 61 ? 9.656 -10.688 -7.211 1 94.25 61 SER B O 1
ATOM 1292 N N . ILE B 1 62 ? 8.055 -9.578 -6.062 1 93.44 62 ILE B N 1
ATOM 1293 C CA . ILE B 1 62 ? 7.145 -10.719 -6.055 1 93.44 62 ILE B CA 1
ATOM 1294 C C . ILE B 1 62 ? 6.719 -11.047 -7.484 1 93.44 62 ILE B C 1
ATOM 1296 O O . ILE B 1 62 ? 6.633 -12.219 -7.859 1 93.44 62 ILE B O 1
ATOM 1300 N N . ALA B 1 63 ? 6.449 -10.016 -8.297 1 93.31 63 ALA B N 1
ATOM 1301 C CA . ALA B 1 63 ? 6.102 -10.211 -9.703 1 93.31 63 ALA B CA 1
ATOM 1302 C C . ALA B 1 63 ? 7.207 -10.961 -10.445 1 93.31 63 ALA B C 1
ATOM 1304 O O . ALA B 1 63 ? 6.926 -11.852 -11.258 1 93.31 63 ALA B O 1
ATOM 1305 N N . GLY B 1 64 ? 8.43 -10.609 -10.211 1 91.38 64 GLY B N 1
ATOM 1306 C CA . GLY B 1 64 ? 9.547 -11.305 -10.82 1 91.38 64 GLY B CA 1
ATOM 1307 C C . GLY B 1 64 ? 9.617 -12.773 -10.43 1 91.38 64 GLY B C 1
ATOM 1308 O O . GLY B 1 64 ? 9.844 -13.633 -11.281 1 91.38 64 GLY B O 1
ATOM 1309 N N . ILE B 1 65 ? 9.461 -13.016 -9.133 1 90.12 65 ILE B N 1
ATOM 1310 C CA . ILE B 1 65 ? 9.5 -14.383 -8.617 1 90.12 65 ILE B CA 1
ATOM 1311 C C . ILE B 1 65 ? 8.383 -15.203 -9.25 1 90.12 65 ILE B C 1
ATOM 1313 O O . ILE B 1 65 ? 8.609 -16.328 -9.703 1 90.12 65 ILE B O 1
ATOM 1317 N N . LEU B 1 66 ? 7.203 -14.664 -9.336 1 89.25 66 LEU B N 1
ATOM 1318 C CA . LEU B 1 66 ? 6.055 -15.352 -9.914 1 89.25 66 LEU B CA 1
ATOM 1319 C C . LEU B 1 66 ? 6.277 -15.633 -11.391 1 89.25 66 LEU B C 1
ATOM 1321 O O . LEU B 1 66 ? 6.012 -16.75 -11.859 1 89.25 66 LEU B O 1
ATOM 1325 N N . ALA B 1 67 ? 6.758 -14.672 -12.117 1 89.44 67 ALA B N 1
ATOM 1326 C CA . ALA B 1 67 ? 7.008 -14.828 -13.547 1 89.44 67 ALA B CA 1
ATOM 1327 C C . ALA B 1 67 ? 8.008 -15.945 -13.805 1 89.44 67 ALA B C 1
ATOM 1329 O O . ALA B 1 67 ? 7.797 -16.781 -14.688 1 89.44 67 ALA B O 1
ATOM 1330 N N . ASP B 1 68 ? 9.086 -15.969 -13.039 1 88.31 68 ASP B N 1
ATOM 1331 C CA . ASP B 1 68 ? 10.117 -17 -13.195 1 88.31 68 ASP B CA 1
ATOM 1332 C C . ASP B 1 68 ? 9.562 -18.391 -12.891 1 88.31 68 ASP B C 1
ATOM 1334 O O . ASP B 1 68 ? 9.781 -19.328 -13.656 1 88.31 68 ASP B O 1
ATOM 1338 N N . GLU B 1 69 ? 8.852 -18.516 -11.836 1 82.25 69 GLU B N 1
ATOM 1339 C CA . GLU B 1 69 ? 8.359 -19.812 -11.375 1 82.25 69 GLU B CA 1
ATOM 1340 C C . GLU B 1 69 ? 7.281 -20.359 -12.305 1 82.25 69 GLU B C 1
ATOM 1342 O O . GLU B 1 69 ? 7.137 -21.578 -12.461 1 82.25 69 GLU B O 1
ATOM 1347 N N . LEU B 1 70 ? 6.527 -19.516 -12.883 1 84.56 70 LEU B N 1
ATOM 1348 C CA . LEU B 1 70 ? 5.41 -19.922 -13.719 1 84.56 70 LEU B CA 1
ATOM 1349 C C . LEU B 1 70 ? 5.809 -19.922 -15.195 1 84.56 70 LEU B C 1
ATOM 1351 O O . LEU B 1 70 ? 4.992 -20.234 -16.062 1 84.56 70 LEU B O 1
ATOM 1355 N N . ASN B 1 71 ? 7.094 -19.562 -15.352 1 88 71 ASN B N 1
ATOM 1356 C CA . ASN B 1 71 ? 7.621 -19.484 -16.703 1 88 71 ASN B CA 1
ATOM 1357 C C . ASN B 1 71 ? 6.82 -18.516 -17.562 1 88 71 ASN B C 1
ATOM 1359 O O . ASN B 1 71 ? 6.402 -18.859 -18.672 1 88 71 ASN B O 1
ATOM 1363 N N . LEU B 1 72 ? 6.473 -17.422 -17.062 1 89.25 72 LEU B N 1
ATOM 1364 C CA . LEU B 1 72 ? 5.785 -16.312 -17.719 1 89.25 72 LEU B CA 1
ATOM 1365 C C . LEU B 1 72 ? 6.719 -15.117 -17.875 1 89.25 72 LEU B C 1
ATOM 1367 O O . LEU B 1 72 ? 7.758 -15.039 -17.219 1 89.25 72 LEU B O 1
ATOM 1371 N N . ALA B 1 73 ? 6.359 -14.297 -18.781 1 90.5 73 ALA B N 1
ATOM 1372 C CA . ALA B 1 73 ? 7.078 -13.031 -18.906 1 90.5 73 ALA B CA 1
ATOM 1373 C C . ALA B 1 73 ? 6.566 -12.008 -17.906 1 90.5 73 ALA B C 1
ATOM 1375 O O . ALA B 1 73 ? 5.387 -12.023 -17.531 1 90.5 73 ALA B O 1
ATOM 1376 N N . SER B 1 74 ? 7.496 -11.227 -17.391 1 87.5 74 SER B N 1
ATOM 1377 C CA . SER B 1 74 ? 7.09 -10.109 -16.531 1 87.5 74 SER B CA 1
ATOM 1378 C C . SER B 1 74 ? 6.504 -8.969 -17.344 1 87.5 74 SER B C 1
ATOM 1380 O O . SER B 1 74 ? 6.922 -8.734 -18.484 1 87.5 74 SER B O 1
ATOM 1382 N N . SER B 1 75 ? 5.562 -8.297 -16.766 1 91 75 SER B N 1
ATOM 1383 C CA . SER B 1 75 ? 4.898 -7.184 -17.438 1 91 75 SER B CA 1
ATOM 1384 C C . SER B 1 75 ? 5.801 -5.957 -17.5 1 91 75 SER B C 1
ATOM 1386 O O . SER B 1 75 ? 6.18 -5.406 -16.469 1 91 75 SER B O 1
ATOM 1388 N N . SER B 1 76 ? 6.199 -5.535 -18.688 1 91.81 76 SER B N 1
ATOM 1389 C CA . SER B 1 76 ? 6.957 -4.297 -18.844 1 91.81 76 SER B CA 1
ATOM 1390 C C . SER B 1 76 ? 6.16 -3.098 -18.344 1 91.81 76 SER B C 1
ATOM 1392 O O . SER B 1 76 ? 6.727 -2.164 -17.766 1 91.81 76 SER B O 1
ATOM 1394 N N . LYS B 1 77 ? 4.875 -3.184 -18.578 1 94.12 77 LYS B N 1
ATOM 1395 C CA . LYS B 1 77 ? 3.988 -2.123 -18.109 1 94.12 77 LYS B CA 1
ATOM 1396 C C . LYS B 1 77 ? 4.121 -1.917 -16.594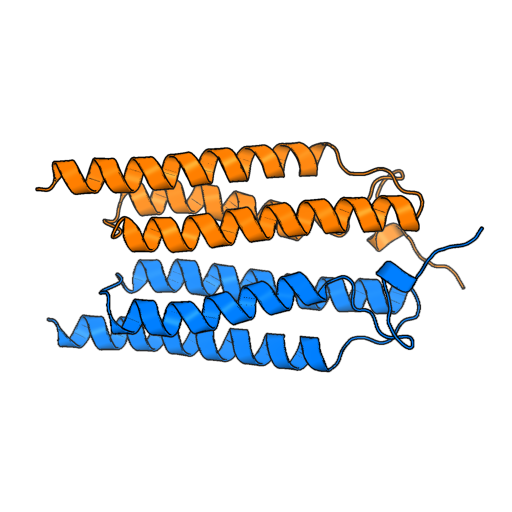 1 94.12 77 LYS B C 1
ATOM 1398 O O . LYS B 1 77 ? 4.289 -0.789 -16.141 1 94.12 77 LYS B O 1
ATOM 1403 N N . ASN B 1 78 ? 4.125 -2.986 -15.836 1 94.5 78 ASN B N 1
ATOM 1404 C CA . ASN B 1 78 ? 4.223 -2.898 -14.383 1 94.5 78 ASN B CA 1
ATOM 1405 C C . ASN B 1 78 ? 5.586 -2.377 -13.945 1 94.5 78 ASN B C 1
ATOM 1407 O O . ASN B 1 78 ? 5.695 -1.68 -12.938 1 94.5 78 ASN B O 1
ATOM 1411 N N . PHE B 1 79 ? 6.562 -2.684 -14.719 1 95.19 79 PHE B N 1
ATOM 1412 C CA . PHE B 1 79 ? 7.887 -2.162 -14.406 1 95.19 79 PHE B CA 1
ATOM 1413 C C . PHE B 1 79 ? 7.91 -0.642 -14.516 1 95.19 79 PHE B C 1
ATOM 1415 O O . PHE B 1 79 ? 8.406 0.042 -13.617 1 95.19 79 PHE B O 1
ATOM 1422 N N . TYR B 1 80 ? 7.379 -0.123 -15.539 1 97 80 TYR B N 1
ATOM 1423 C CA . TYR B 1 80 ? 7.34 1.324 -15.711 1 97 80 TYR B CA 1
ATOM 1424 C C . TYR B 1 80 ? 6.445 1.975 -14.664 1 97 80 TYR 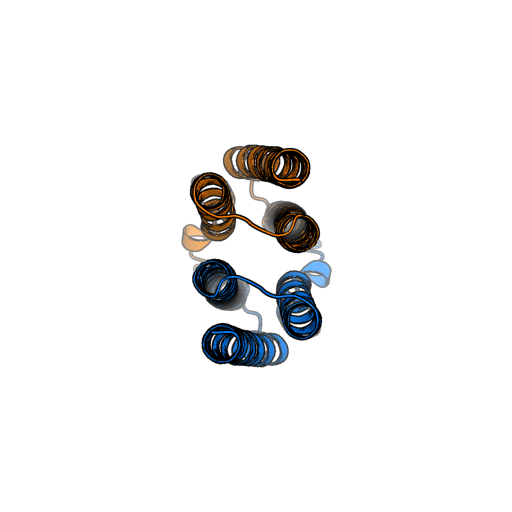B C 1
ATOM 1426 O O . TYR B 1 80 ? 6.734 3.076 -14.188 1 97 80 TYR B O 1
ATOM 1434 N N . ILE B 1 81 ? 5.375 1.364 -14.367 1 98.06 81 ILE B N 1
ATOM 1435 C CA . ILE B 1 81 ? 4.492 1.873 -13.328 1 98.06 81 ILE B CA 1
ATOM 1436 C C . ILE B 1 81 ? 5.25 1.953 -12 1 98.06 81 ILE B C 1
ATOM 1438 O O . ILE B 1 81 ? 5.129 2.936 -11.266 1 98.06 81 ILE B O 1
ATOM 1442 N N . PHE B 1 82 ? 6.031 0.938 -11.734 1 97.62 82 PHE B N 1
ATOM 1443 C CA . PHE B 1 82 ? 6.855 0.93 -10.531 1 97.62 82 PHE B CA 1
ATOM 1444 C C . PHE B 1 82 ? 7.777 2.143 -10.5 1 97.62 82 PHE B C 1
ATOM 1446 O O . PHE B 1 82 ? 7.832 2.857 -9.492 1 97.62 82 PHE B O 1
ATOM 1453 N N . ILE B 1 83 ? 8.469 2.41 -11.578 1 98.25 83 ILE B N 1
ATOM 1454 C CA . ILE B 1 83 ? 9.367 3.551 -11.664 1 98.25 83 ILE B CA 1
ATOM 1455 C C . ILE B 1 83 ? 8.586 4.848 -11.477 1 98.25 83 ILE B C 1
ATOM 1457 O O . ILE B 1 83 ? 9.016 5.742 -10.742 1 98.25 83 ILE B O 1
ATOM 1461 N N . ALA B 1 84 ? 7.473 4.957 -12.102 1 98.06 84 ALA B N 1
ATOM 1462 C CA . ALA B 1 84 ? 6.637 6.148 -11.984 1 98.06 84 ALA B CA 1
ATOM 1463 C C . ALA B 1 84 ? 6.227 6.395 -10.539 1 98.06 84 ALA B C 1
ATOM 1465 O O . ALA B 1 84 ? 6.27 7.527 -10.055 1 98.06 84 ALA B O 1
ATOM 1466 N N . ILE B 1 85 ? 5.879 5.371 -9.82 1 98.56 85 ILE B N 1
ATOM 1467 C CA . ILE B 1 85 ? 5.453 5.48 -8.43 1 98.56 85 ILE B CA 1
ATOM 1468 C C . ILE B 1 85 ? 6.602 6.027 -7.578 1 98.56 85 ILE B C 1
ATOM 1470 O O . ILE B 1 85 ? 6.414 6.953 -6.785 1 98.56 85 ILE B O 1
ATOM 1474 N N . VAL B 1 86 ? 7.793 5.449 -7.785 1 98.12 86 VAL B N 1
ATOM 1475 C CA . VAL B 1 86 ? 8.945 5.863 -6.992 1 98.12 86 VAL B CA 1
ATOM 1476 C C . VAL B 1 86 ? 9.242 7.34 -7.242 1 98.12 86 VAL B C 1
ATOM 1478 O O . VAL B 1 86 ? 9.43 8.109 -6.297 1 98.12 86 VAL B O 1
ATOM 1481 N N . VAL B 1 87 ? 9.164 7.738 -8.445 1 98.19 87 VAL B N 1
ATOM 1482 C CA . VAL B 1 87 ? 9.469 9.117 -8.812 1 98.19 87 VAL B CA 1
ATOM 1483 C C . VAL B 1 87 ? 8.406 10.047 -8.234 1 98.19 87 VAL B C 1
ATOM 1485 O O . VAL B 1 87 ? 8.727 11.086 -7.645 1 98.19 87 VAL B O 1
ATOM 1488 N N . ILE B 1 88 ? 7.18 9.711 -8.438 1 98.19 88 ILE B N 1
ATOM 1489 C CA . ILE B 1 88 ? 6.09 10.539 -7.941 1 98.19 88 ILE B CA 1
ATOM 1490 C C . ILE B 1 88 ? 6.191 10.68 -6.422 1 98.19 88 ILE B C 1
ATOM 1492 O O . ILE B 1 88 ? 6.066 11.781 -5.883 1 98.19 88 ILE B O 1
ATOM 1496 N N . GLN B 1 89 ? 6.465 9.539 -5.723 1 98.06 89 GLN B N 1
ATOM 1497 C CA . GLN B 1 89 ? 6.523 9.586 -4.266 1 98.06 89 GLN B CA 1
ATOM 1498 C C . GLN B 1 89 ? 7.695 10.43 -3.785 1 98.06 89 GLN B C 1
ATOM 1500 O O . GLN B 1 89 ? 7.562 11.203 -2.832 1 98.06 89 GLN B O 1
ATOM 1505 N N . LEU B 1 90 ? 8.773 10.297 -4.406 1 97.75 90 LEU B N 1
ATOM 1506 C CA . LEU B 1 90 ? 9.914 11.133 -4.051 1 97.75 90 LEU B CA 1
ATOM 1507 C C . LEU B 1 90 ? 9.609 12.609 -4.301 1 97.75 90 LEU B C 1
ATOM 1509 O O . LEU B 1 90 ? 9.938 13.461 -3.473 1 97.75 90 LEU B O 1
ATOM 1513 N N . GLY B 1 91 ? 9.016 12.938 -5.371 1 96.88 91 GLY B N 1
ATOM 1514 C CA . GLY B 1 91 ? 8.594 14.297 -5.66 1 96.88 91 GLY B CA 1
ATOM 1515 C C . GLY B 1 91 ? 7.621 14.852 -4.641 1 96.88 91 GLY B C 1
ATOM 1516 O O . GLY B 1 91 ? 7.738 16.016 -4.23 1 96.88 91 GLY B O 1
ATOM 1517 N N . LEU B 1 92 ? 6.691 14.055 -4.234 1 96.25 92 LEU B N 1
ATOM 1518 C CA . LEU B 1 92 ? 5.691 14.477 -3.26 1 96.25 92 LEU B CA 1
ATOM 1519 C C . LEU B 1 92 ? 6.34 14.781 -1.913 1 96.25 92 LEU B C 1
ATOM 1521 O O . LEU B 1 92 ? 5.965 15.742 -1.238 1 96.25 92 LEU B O 1
ATOM 1525 N N . ILE B 1 93 ? 7.312 13.906 -1.529 1 95.44 93 ILE B N 1
ATOM 1526 C CA . ILE B 1 93 ? 8.039 14.117 -0.279 1 95.44 93 ILE B CA 1
ATOM 1527 C C . ILE B 1 93 ? 8.766 15.453 -0.319 1 95.44 93 ILE B C 1
ATOM 1529 O O . ILE B 1 93 ? 8.625 16.266 0.595 1 95.44 93 ILE B O 1
ATOM 1533 N N . VAL B 1 94 ? 9.438 15.711 -1.363 1 95.62 94 VAL B N 1
ATOM 1534 C CA . VAL B 1 94 ? 10.172 16.953 -1.523 1 95.62 94 VAL B CA 1
ATOM 1535 C C . VAL B 1 94 ? 9.203 18.141 -1.523 1 95.62 94 VAL B C 1
ATOM 1537 O O . VAL B 1 94 ? 9.43 19.141 -0.84 1 95.62 94 VAL B O 1
ATOM 1540 N N . PHE B 1 95 ? 8.172 17.969 -2.297 1 94.44 95 PHE B N 1
ATOM 1541 C CA . PHE B 1 95 ? 7.172 19.031 -2.408 1 94.44 95 PHE B CA 1
ATOM 1542 C C . PHE B 1 95 ? 6.59 19.375 -1.042 1 94.44 95 PHE B C 1
ATOM 1544 O O . PHE B 1 95 ? 6.379 20.547 -0.725 1 94.44 95 PHE B O 1
ATOM 1551 N N . ALA B 1 96 ? 6.285 18.422 -0.249 1 91.56 96 ALA B N 1
ATOM 1552 C CA . ALA B 1 96 ? 5.723 18.641 1.081 1 91.56 96 ALA B CA 1
ATOM 1553 C C . ALA B 1 96 ? 6.691 19.422 1.959 1 91.56 96 ALA B C 1
ATOM 1555 O O . ALA B 1 96 ? 6.277 20.312 2.709 1 91.56 96 ALA B O 1
ATOM 1556 N N . PHE B 1 97 ? 7.973 19.125 1.84 1 92.5 97 PHE B N 1
ATOM 1557 C CA . PHE B 1 97 ? 8.977 19.828 2.633 1 92.5 97 PHE B CA 1
ATOM 1558 C C . PHE B 1 97 ? 9.117 21.281 2.164 1 92.5 97 PHE B C 1
ATOM 1560 O O . PHE B 1 97 ? 9.266 22.188 2.979 1 92.5 97 PHE B O 1
ATOM 1567 N N . VAL B 1 98 ? 9.031 21.5 0.93 1 91.25 98 VAL B N 1
ATOM 1568 C CA . VAL B 1 98 ? 9.164 22.844 0.373 1 91.25 98 VAL B CA 1
ATOM 1569 C C . VAL B 1 98 ? 7.949 23.672 0.75 1 91.25 98 VAL B C 1
ATOM 1571 O O . VAL B 1 98 ? 8.086 24.828 1.161 1 91.25 98 VAL B O 1
ATOM 1574 N N . LYS B 1 99 ? 6.809 23.062 0.546 1 89.25 99 LYS B N 1
ATOM 1575 C CA . LYS B 1 99 ? 5.57 23.766 0.866 1 89.25 99 LYS B CA 1
ATOM 1576 C C . LYS B 1 99 ? 5.527 24.172 2.336 1 89.25 99 LYS B C 1
ATOM 1578 O O . LYS B 1 99 ? 5.035 25.25 2.676 1 89.25 99 LYS B O 1
ATOM 1583 N N . ASP B 1 100 ? 5.996 23.312 3.217 1 86.94 100 ASP B N 1
ATOM 1584 C CA . ASP B 1 100 ? 6.02 23.578 4.656 1 86.94 100 ASP B CA 1
ATOM 1585 C C . ASP B 1 100 ? 6.973 24.719 4.996 1 86.94 100 ASP B C 1
ATOM 1587 O O . ASP B 1 100 ? 6.699 25.516 5.898 1 86.94 100 ASP B O 1
ATOM 1591 N N . LYS B 1 101 ? 8.023 24.844 4.312 1 84.75 101 LYS B N 1
ATOM 1592 C CA . LYS B 1 101 ? 9 25.906 4.543 1 84.75 101 LYS B CA 1
ATOM 1593 C C . LYS B 1 101 ? 8.438 27.266 4.109 1 84.75 101 LYS B C 1
ATOM 1595 O O . LYS B 1 101 ? 8.711 28.281 4.746 1 84.75 101 LYS B O 1
ATOM 1600 N N . LYS B 1 102 ? 7.641 27.25 3.158 1 81.25 102 LYS B N 1
ATOM 1601 C CA . LYS B 1 102 ? 7.098 28.516 2.641 1 81.25 102 LYS B CA 1
ATOM 1602 C C . LYS B 1 102 ? 6 29.047 3.553 1 81.25 102 LYS B C 1
ATOM 1604 O O . LYS B 1 102 ? 5.738 30.25 3.566 1 81.25 102 LYS B O 1
ATOM 1609 N N . LYS B 1 103 ? 5.363 28.312 4.25 1 73.94 103 LYS B N 1
ATOM 1610 C CA . LYS B 1 103 ? 4.309 28.75 5.168 1 73.94 103 LYS B CA 1
ATOM 1611 C C . LYS B 1 103 ? 4.902 29.344 6.438 1 73.94 103 LYS B C 1
ATOM 1613 O O . LYS B 1 103 ? 4.242 30.125 7.125 1 73.94 103 LYS B O 1
ATOM 1618 N N . LYS B 1 104 ? 6.137 29.031 6.734 1 65.56 104 LYS B N 1
ATOM 1619 C CA . LYS B 1 104 ? 6.801 29.594 7.906 1 65.56 104 LYS B CA 1
ATOM 1620 C C . LYS B 1 104 ? 7.566 30.875 7.547 1 65.56 104 LYS B C 1
ATOM 1622 O O . LYS B 1 104 ? 7.617 31.812 8.336 1 65.56 104 LYS B O 1
#

Sequence (208 aa):
MTFTYENFAKDGTLTLLDPLFTLLLIFSALFIIVLLGFSINPKIMLFIGALIILLSAQLQSIAGILADELNLASSSKNFYIFIAIVVIQLGLIVFAFVKDKKKKMTFTYENFAKDGTLTLLDPLFTLLLIFSALFIIVLLGFSINPKIMLFIGALIILLSAQLQSIAGILADELNLASSSKNFYIFIAIVVIQLGLIVFAFVKDKKKK

Secondary structure (DSSP, 8-state):
----GGGTEETTEE-TTHHHHHHHHHHHHHHHHHHHHS---HHHHHHHHHHHHHHHHHHHHHHHHHHHHTT-B--HHHHHHHHHHHHHHHHHHHHHHHHHHHH-/----GGGTEETTEE-TTHHHHHHHHHHHHHHHHHHHHS---HHHHHHHHHHHHHHHHHHHHHHHHHHHHTT-B--HHHHHHHHHHHHHHHHHHHHHHHHHHHH-

Foldseek 3Di:
DPPCCVCQDDPLEGCVCVVVLVVLLVVLVVVVVVVVVDQDQLVVLVVVLVVSLVVLVVSQVVQVVVCVVVVGHYDPVSVVSSVVSNVSSVVSSVVNVVVVVVVD/DCPVCVCQDDPLEGCVCVVVLVVLLVVLVVVVVVVVVDQDQLVVLVVVLVVSLVVLVVSQVVQVVVCVVVVGHYDPVSVVSSVVSNVSSVVSSVVNVVVVVVVD

Organism: NCBI:txid1224748

Solvent-accessible surface area (backbone atoms only — not comparable to full-atom values): 11312 Å² total; per-residue (Å²): 132,86,69,75,50,70,70,40,32,58,97,58,22,46,47,58,63,46,64,60,55,50,50,54,43,52,49,55,57,50,45,51,56,48,56,73,75,41,91,57,60,40,72,56,40,43,51,54,33,49,51,54,41,51,51,45,53,51,50,51,52,48,46,49,53,50,13,61,69,68,70,33,38,66,42,65,67,57,53,52,50,44,52,51,42,45,50,51,34,53,49,50,36,52,47,30,46,53,56,55,57,68,76,105,133,86,63,70,53,67,72,40,33,58,96,59,22,45,46,60,63,45,64,61,55,51,50,54,41,54,48,55,57,49,48,52,57,47,56,73,76,41,90,59,59,39,71,58,42,44,52,54,34,50,51,53,43,51,50,46,52,50,50,53,52,49,46,51,53,50,13,61,73,67,71,32,38,66,42,66,67,58,53,52,50,45,53,50,43,45,51,51,34,53,49,49,36,52,49,30,46,53,56,56,56,70,75,105

Radius of gyration: 18.62 Å; Cα contacts (8 Å, |Δi|>4): 201; chains: 2; bounding box: 26×60×44 Å

pLDDT: mean 88.78, std 13.02, range [29.27, 98.56]